Protein AF-0000000069035638 (afdb_homodimer)

Structure (mmCIF, N/CA/C/O backbone):
data_AF-0000000069035638-model_v1
#
loop_
_entity.id
_entity.type
_entity.pdbx_description
1 polymer 'Neutral amino acid transport protein'
#
loop_
_atom_site.group_PDB
_atom_site.id
_atom_site.type_symbol
_atom_site.label_atom_id
_atom_site.label_alt_id
_atom_site.label_comp_id
_atom_site.label_asym_id
_atom_site.label_entity_id
_atom_site.label_seq_id
_atom_site.pdbx_PDB_ins_code
_atom_site.Cartn_x
_atom_site.Cartn_y
_atom_site.Cartn_z
_atom_site.occupancy
_atom_site.B_iso_or_equiv
_atom_site.auth_seq_id
_atom_site.auth_comp_id
_atom_site.auth_asym_id
_atom_site.auth_atom_id
_atom_site.pdbx_PDB_model_num
ATOM 1 N N . MET A 1 1 ? -35.688 25.906 37.969 1 27.19 1 MET A N 1
ATOM 2 C CA . MET A 1 1 ? -35.875 25.094 36.781 1 27.19 1 MET A CA 1
ATOM 3 C C . MET A 1 1 ? -34.562 24.922 36.031 1 27.19 1 MET A C 1
ATOM 5 O O . MET A 1 1 ? -34.031 25.875 35.469 1 27.19 1 MET A O 1
ATOM 9 N N . ASP A 1 2 ? -33.562 24.188 36.562 1 29.41 2 ASP A N 1
ATOM 10 C CA . ASP A 1 2 ? -32.125 24.047 36.375 1 29.41 2 ASP A CA 1
ATOM 11 C C . ASP A 1 2 ? -31.828 23.297 35.094 1 29.41 2 ASP A C 1
ATOM 13 O O . ASP A 1 2 ? -32.219 22.125 34.938 1 29.41 2 ASP A O 1
ATOM 17 N N . THR A 1 3 ? -31.969 24 33.875 1 29.39 3 THR A N 1
ATOM 18 C CA . THR A 1 3 ? -31.766 23.453 32.562 1 29.39 3 THR A CA 1
ATOM 19 C C . THR A 1 3 ? -30.391 22.828 32.438 1 29.39 3 THR A C 1
ATOM 21 O O . THR A 1 3 ? -29.375 23.516 32.562 1 29.39 3 THR A O 1
ATOM 24 N N . GLU A 1 4 ? -30.266 21.531 32.75 1 27.73 4 GLU A N 1
ATOM 25 C CA . GLU A 1 4 ? -29.125 20.641 32.656 1 27.73 4 GLU A CA 1
ATOM 26 C C . GLU A 1 4 ? -28.609 20.578 31.203 1 27.73 4 GLU A C 1
ATOM 28 O O . GLU A 1 4 ? -29.344 20.188 30.297 1 27.73 4 GLU A O 1
ATOM 33 N N . MET A 1 5 ? -27.797 21.547 30.828 1 30.16 5 MET A N 1
ATOM 34 C CA . MET A 1 5 ? -27.141 21.562 29.516 1 30.16 5 MET A CA 1
ATOM 35 C C . MET A 1 5 ? -26.422 20.25 29.25 1 30.16 5 MET A C 1
ATOM 37 O O . MET A 1 5 ? -25.5 19.875 30 1 30.16 5 MET A O 1
ATOM 41 N N . GLY A 1 6 ? -27.188 19.188 28.844 1 28.05 6 GLY A N 1
ATOM 42 C CA . GLY A 1 6 ? -26.656 17.906 28.438 1 28.05 6 GLY A CA 1
ATOM 43 C C . GLY A 1 6 ? -25.453 18.031 27.5 1 28.05 6 GLY A C 1
ATOM 44 O O . GLY A 1 6 ? -25.453 18.844 26.594 1 28.05 6 GLY A O 1
ATOM 45 N N . GLY A 1 7 ? -24.266 17.766 28.016 1 27.3 7 GLY A N 1
ATOM 46 C CA . GLY A 1 7 ? -22.922 17.703 27.453 1 27.3 7 GLY A CA 1
ATOM 47 C C . GLY A 1 7 ? -22.859 16.891 26.172 1 27.3 7 GLY A C 1
ATOM 48 O O . GLY A 1 7 ? -23.297 15.742 26.141 1 27.3 7 GLY A O 1
ATOM 49 N N . ALA A 1 8 ? -23.078 17.562 25.016 1 28.69 8 ALA A N 1
ATOM 50 C CA . ALA A 1 8 ? -22.938 16.953 23.703 1 28.69 8 ALA A CA 1
ATOM 51 C C . ALA A 1 8 ? -21.688 16.078 23.641 1 28.69 8 ALA A C 1
ATOM 53 O O . ALA A 1 8 ? -20.578 16.562 23.875 1 28.69 8 ALA A O 1
ATOM 54 N N . GLU A 1 9 ? -21.781 14.781 24.047 1 28.95 9 GLU A N 1
ATOM 55 C CA . GLU A 1 9 ? -20.719 13.789 23.844 1 28.95 9 GLU A CA 1
ATOM 56 C C . GLU A 1 9 ? -20.219 13.805 22.406 1 28.95 9 GLU A C 1
ATOM 58 O O . GLU A 1 9 ? -21.016 13.688 21.469 1 28.95 9 GLU A O 1
ATOM 63 N N . SER A 1 10 ? -19.234 14.609 22.125 1 27.08 10 SER A N 1
ATOM 64 C CA . SER A 1 10 ? -18.516 14.672 20.875 1 27.08 10 SER A CA 1
ATOM 65 C C . SER A 1 10 ? -18.203 13.281 20.344 1 27.08 10 SER A C 1
ATOM 67 O O . SER A 1 10 ? -17.422 12.539 20.938 1 27.08 10 SER A O 1
ATOM 69 N N . LYS A 1 11 ? -19.25 12.523 19.859 1 26.38 11 LYS A N 1
ATOM 70 C CA . LYS A 1 11 ? -19.062 11.227 19.234 1 26.38 11 LYS A CA 1
ATOM 71 C C . LYS A 1 11 ? -17.922 11.266 18.219 1 26.38 11 LYS A C 1
ATOM 73 O O . LYS A 1 11 ? -17.969 12.039 17.25 1 26.38 11 LYS A O 1
ATOM 78 N N . LYS A 1 12 ? -16.812 10.914 18.672 1 30.33 12 LYS A N 1
ATOM 79 C CA . LYS A 1 12 ? -15.625 10.664 17.859 1 30.33 12 LYS A CA 1
ATOM 80 C C . LYS A 1 12 ? -15.953 9.789 16.656 1 30.33 12 LYS A C 1
ATOM 82 O O . LYS A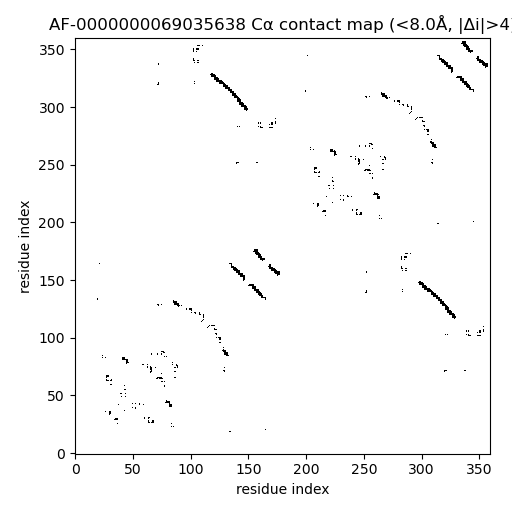 1 12 ? -16.625 8.766 16.797 1 30.33 12 LYS A O 1
ATOM 87 N N . PRO A 1 13 ? -16.172 10.391 15.547 1 29.55 13 PRO A N 1
ATOM 88 C CA . PRO A 1 13 ? -16.359 9.438 14.453 1 29.55 13 PRO A CA 1
ATOM 89 C C . PRO A 1 13 ? -15.492 8.195 14.594 1 29.55 13 PRO A C 1
ATOM 91 O O . PRO A 1 13 ? -14.281 8.305 14.805 1 29.55 13 PRO A O 1
ATOM 94 N N . ILE A 1 14 ? -15.922 7.188 15.258 1 28.55 14 ILE A N 1
ATOM 95 C CA . ILE A 1 14 ? -15.25 5.887 15.273 1 28.55 14 ILE A CA 1
ATOM 96 C C . ILE A 1 14 ? -14.789 5.531 13.859 1 28.55 14 ILE A C 1
ATOM 98 O O . ILE A 1 14 ? -15.609 5.234 12.984 1 28.55 14 ILE A O 1
ATOM 102 N N . CYS A 1 15 ? -14.125 6.406 13.102 1 30 15 CYS A N 1
ATOM 103 C CA . CYS A 1 15 ? -13.484 5.746 11.969 1 30 15 CYS A CA 1
ATOM 104 C C . CYS A 1 15 ? -13 4.352 12.359 1 30 15 CYS A C 1
ATOM 106 O O . CYS A 1 15 ? -12.148 4.207 13.234 1 30 15 CYS A O 1
ATOM 108 N N . ALA A 1 16 ? -13.906 3.463 12.445 1 29.47 16 ALA A N 1
ATOM 109 C CA . ALA A 1 16 ? -13.531 2.059 12.602 1 29.47 16 ALA A CA 1
ATOM 110 C C . ALA A 1 16 ? -12.211 1.766 11.898 1 29.47 16 ALA A C 1
ATOM 112 O O . ALA A 1 16 ? -12.055 2.051 10.711 1 29.47 16 ALA A O 1
ATOM 113 N N . GLU A 1 17 ? -11.102 1.935 12.469 1 34.88 17 GLU A N 1
ATOM 114 C CA . GLU A 1 17 ? -9.734 1.491 12.18 1 34.88 17 GLU A CA 1
ATOM 115 C C . GLU A 1 17 ? -9.734 0.15 11.453 1 34.88 17 GLU A C 1
ATOM 117 O O . GLU A 1 17 ? -9.781 -0.907 12.086 1 34.88 17 GLU A O 1
ATOM 122 N N . GLU A 1 18 ? -10.711 -0.133 10.609 1 35.56 18 GLU A N 1
ATOM 123 C CA . GLU A 1 18 ? -10.336 -1.396 9.984 1 35.56 18 GLU A CA 1
ATOM 124 C C . GLU A 1 18 ? -8.891 -1.362 9.508 1 35.56 18 GLU A C 1
ATOM 126 O O . GLU A 1 18 ? -8.57 -0.708 8.508 1 35.56 18 GLU A O 1
ATOM 131 N N . GLU A 1 19 ? -8.039 -1.07 10.328 1 37.25 19 GLU A N 1
ATOM 132 C CA . GLU A 1 19 ? -6.633 -1.369 10.062 1 37.25 19 GLU A CA 1
ATOM 133 C C . GLU A 1 19 ? -6.484 -2.533 9.086 1 37.25 19 GLU A C 1
ATOM 135 O O . GLU A 1 19 ? -6.953 -3.641 9.359 1 37.25 19 GLU A O 1
ATOM 140 N N . GLU A 1 20 ? -6.863 -2.404 7.957 1 44.47 20 GLU A N 1
ATOM 141 C CA . GLU A 1 20 ? -6.48 -3.457 7.02 1 44.47 20 GLU A CA 1
ATOM 142 C C . GLU A 1 20 ? -5.191 -4.148 7.465 1 44.47 20 GLU A C 1
ATOM 144 O O . GLU A 1 20 ? -4.121 -3.543 7.453 1 44.47 20 GLU A O 1
ATOM 149 N N . ASP A 1 21 ? -5.207 -4.852 8.633 1 49.22 21 ASP A N 1
ATOM 150 C CA . ASP A 1 21 ? -4.297 -5.441 9.609 1 49.22 21 ASP A CA 1
ATOM 151 C C . ASP A 1 21 ? -3.404 -6.496 8.961 1 49.22 21 ASP A C 1
ATOM 153 O O . ASP A 1 21 ? -3.871 -7.301 8.148 1 49.22 21 ASP A O 1
ATOM 157 N N . PRO A 1 22 ? -2.17 -6.281 8.93 1 56.19 22 PRO A N 1
ATOM 158 C CA . PRO A 1 22 ? -1.221 -7.391 8.812 1 56.19 22 PRO A CA 1
ATOM 159 C C . PRO A 1 22 ? -1.81 -8.719 9.281 1 56.19 22 PRO A C 1
ATOM 161 O O . PRO A 1 22 ? -1.423 -9.781 8.773 1 56.19 22 PRO A O 1
ATOM 164 N N . TRP A 1 23 ? -2.912 -8.539 9.875 1 59.16 23 TRP A N 1
ATOM 165 C CA . TRP A 1 23 ? -3.465 -9.75 10.477 1 59.16 23 TRP A CA 1
ATOM 166 C C . TRP A 1 23 ? -4.211 -10.578 9.43 1 59.16 23 TRP A C 1
ATOM 168 O O . TRP A 1 23 ? -4.312 -11.797 9.555 1 59.16 23 TRP A O 1
ATOM 178 N N . LYS A 1 24 ? -4.648 -9.93 8.367 1 68.62 24 LYS A N 1
ATOM 179 C CA . LYS A 1 24 ? -5.422 -10.664 7.371 1 68.62 24 LYS A CA 1
ATOM 180 C C . LYS A 1 24 ? -4.551 -11.672 6.633 1 68.62 24 LYS A C 1
ATOM 182 O O . LYS A 1 24 ? -5.023 -12.742 6.246 1 68.62 24 LYS A O 1
ATOM 187 N N . ARG A 1 25 ? -3.326 -11.383 6.641 1 76.06 25 ARG A N 1
ATOM 188 C CA . ARG A 1 25 ? -2.416 -12.289 5.949 1 76.06 25 ARG A CA 1
ATOM 189 C C . ARG A 1 25 ? -2.145 -13.539 6.781 1 76.06 25 ARG A C 1
ATOM 191 O O . ARG A 1 25 ? -1.758 -14.578 6.246 1 76.06 25 ARG A O 1
ATOM 198 N N . GLU A 1 26 ? -2.449 -13.367 8.023 1 80.19 26 GLU A N 1
ATOM 199 C CA . GLU A 1 26 ? -2.215 -14.492 8.93 1 80.19 26 GLU A CA 1
ATOM 200 C C . GLU A 1 26 ? -3.477 -15.336 9.109 1 80.19 26 GLU A C 1
ATOM 202 O O . GLU A 1 26 ? -3.43 -16.422 9.688 1 80.19 26 GLU A O 1
ATOM 207 N N . LEU A 1 27 ? -4.477 -14.922 8.531 1 81.31 27 LEU A N 1
ATOM 208 C CA . LEU A 1 27 ? -5.773 -15.547 8.773 1 81.31 27 LEU A CA 1
ATOM 209 C C . LEU A 1 27 ? -5.773 -17 8.312 1 81.31 27 LEU A C 1
ATOM 211 O O . LEU A 1 27 ? -6.234 -17.891 9.039 1 81.31 27 LEU A O 1
ATOM 215 N N . PRO A 1 28 ? -5.258 -17.281 7.145 1 84.75 28 PRO A N 1
ATOM 216 C CA . PRO A 1 28 ? -5.281 -18.688 6.723 1 84.75 28 PRO A CA 1
ATOM 217 C C . PRO A 1 28 ? -4.57 -19.609 7.703 1 84.75 28 PRO A C 1
ATOM 219 O O . PRO A 1 28 ? -5.117 -20.656 8.086 1 84.75 28 PRO A O 1
ATOM 222 N N . GLN A 1 29 ? -3.426 -19.172 8.141 1 86.56 29 GLN A N 1
ATOM 223 C CA . GLN A 1 29 ? -2.66 -19.984 9.07 1 86.56 29 GLN A CA 1
ATOM 224 C C . GLN A 1 29 ? -3.373 -20.109 10.414 1 86.56 29 GLN A C 1
ATOM 226 O O . GLN A 1 29 ? -3.473 -21.188 10.984 1 86.56 29 GLN A O 1
ATOM 231 N N . LYS A 1 30 ? -3.867 -19.078 10.906 1 83.75 30 LYS A N 1
ATOM 232 C CA . LYS A 1 30 ? -4.523 -19.062 12.211 1 83.75 30 LYS A CA 1
ATOM 233 C C . LYS A 1 30 ? -5.824 -19.859 12.188 1 83.75 30 LYS A C 1
ATOM 235 O O . LYS A 1 30 ? -6.141 -20.562 13.141 1 83.75 30 LYS A O 1
ATOM 240 N N . TYR A 1 31 ? -6.539 -19.719 11.086 1 83.69 31 TYR A N 1
ATOM 241 C CA . TYR A 1 31 ? -7.797 -20.438 10.938 1 83.69 31 TYR A CA 1
ATOM 242 C C . TYR A 1 31 ? -7.555 -21.938 10.93 1 83.69 31 TYR A C 1
ATOM 244 O O . TYR A 1 31 ? -8.234 -22.688 11.641 1 83.69 31 TYR A O 1
ATOM 252 N N . LEU A 1 32 ? -6.594 -22.359 10.227 1 87.19 32 LEU A N 1
ATOM 253 C CA . LEU A 1 32 ? -6.316 -23.781 10.078 1 87.19 32 LEU A CA 1
ATOM 254 C C . LEU A 1 32 ? -5.691 -24.344 11.344 1 87.19 32 LEU A C 1
ATOM 256 O O . LEU A 1 32 ? -5.758 -25.547 11.586 1 87.19 32 LEU A O 1
ATOM 260 N N . ALA A 1 33 ? -5.078 -23.453 12.117 1 85.81 33 ALA A N 1
ATOM 261 C CA . ALA A 1 33 ? -4.531 -23.859 13.406 1 85.81 33 ALA A CA 1
ATOM 262 C C . ALA A 1 33 ? -5.605 -23.828 14.492 1 85.81 33 ALA A C 1
ATOM 264 O O . ALA A 1 33 ? -5.316 -24.062 15.672 1 85.81 33 ALA A O 1
ATOM 265 N N . ASN A 1 34 ? -6.824 -23.516 14.078 1 80.19 34 ASN A N 1
ATOM 266 C CA . ASN A 1 34 ? -7.977 -23.469 14.977 1 80.19 34 ASN A CA 1
ATOM 267 C C . ASN A 1 34 ? -7.797 -22.422 16.062 1 80.19 34 ASN A C 1
ATOM 269 O O . ASN A 1 34 ? -8.18 -22.641 17.219 1 80.19 34 ASN A O 1
ATOM 273 N N . GLU A 1 35 ? -7.062 -21.391 15.672 1 77.56 35 GLU A N 1
ATOM 274 C CA . GLU A 1 35 ? -6.969 -20.281 16.609 1 77.56 35 GLU A CA 1
ATOM 275 C C . GLU A 1 35 ? -8.273 -19.5 16.672 1 77.56 35 GLU A C 1
ATOM 277 O O . GLU A 1 35 ? -9.055 -19.5 15.711 1 77.56 35 GLU A O 1
ATOM 282 N N . ASN A 1 36 ? -8.578 -19.016 17.828 1 65.5 36 ASN A N 1
ATOM 283 C CA . ASN A 1 36 ? -9.781 -18.219 17.984 1 65.5 36 ASN A CA 1
ATOM 284 C C . ASN A 1 36 ? -9.664 -16.875 17.25 1 65.5 36 ASN A C 1
ATOM 286 O O . ASN A 1 36 ? -9.07 -15.93 17.766 1 65.5 36 ASN A O 1
ATOM 290 N N . LEU A 1 37 ? -9.867 -16.719 16.078 1 62.06 37 LEU A N 1
ATOM 291 C CA . LEU A 1 37 ? -9.617 -15.516 15.281 1 62.06 37 LEU A CA 1
ATOM 292 C C . LEU A 1 37 ? -10.812 -14.57 15.328 1 62.06 37 LEU A C 1
ATOM 294 O O . LEU A 1 37 ? -10.648 -13.367 15.516 1 62.06 37 LEU A O 1
ATOM 298 N N . TRP A 1 38 ? -11.93 -14.805 14.742 1 61.84 38 TRP A N 1
ATOM 299 C CA . TRP A 1 38 ? -13.156 -14.016 14.664 1 61.84 38 TRP A CA 1
ATOM 300 C C . TRP A 1 38 ? -14.375 -14.875 14.977 1 61.84 38 TRP A C 1
ATOM 302 O O . TRP A 1 38 ? -14.273 -16.094 15.102 1 61.84 38 TRP A O 1
ATOM 312 N N . ASN A 1 39 ? -15.336 -14.016 15.25 1 62.81 39 ASN A N 1
ATOM 313 C CA . ASN A 1 39 ? -16.625 -14.688 15.352 1 62.81 39 ASN A CA 1
ATOM 314 C C . ASN A 1 39 ? -17 -15.383 14.047 1 62.81 39 ASN A C 1
ATOM 316 O O . ASN A 1 39 ? -16.766 -14.859 12.961 1 62.81 39 ASN A O 1
ATOM 320 N N . ASP A 1 40 ? -17.109 -16.641 14.094 1 62.47 40 ASP A N 1
ATOM 321 C CA . ASP A 1 40 ? -17.5 -17.469 12.961 1 62.47 40 ASP A CA 1
ATOM 322 C C . ASP A 1 40 ? -18.438 -16.719 12.023 1 62.47 40 ASP A C 1
ATOM 324 O O . ASP A 1 40 ? -18.375 -16.891 10.805 1 62.47 40 ASP A O 1
ATOM 328 N N . ASP A 1 41 ? -19.125 -15.828 12.602 1 68 41 ASP A N 1
ATOM 329 C CA . ASP A 1 41 ? -20.125 -15.125 11.805 1 68 41 ASP A CA 1
ATOM 330 C C . ASP A 1 41 ? -19.469 -14.117 10.859 1 68 41 ASP A C 1
ATOM 332 O O . ASP A 1 41 ? -20.047 -13.766 9.828 1 68 41 ASP A O 1
ATOM 336 N N . ASP A 1 42 ? -18.25 -13.852 11.148 1 66.94 42 ASP A N 1
ATOM 337 C CA . ASP A 1 42 ? -17.562 -12.867 10.32 1 66.94 42 ASP A CA 1
ATOM 338 C C . ASP A 1 42 ? -17.141 -13.477 8.984 1 66.94 42 ASP A C 1
ATOM 340 O O . ASP A 1 42 ? -16.906 -12.758 8.016 1 66.94 42 ASP A O 1
ATOM 344 N N . PHE A 1 43 ? -17.219 -14.758 9 1 68.38 43 PHE A N 1
ATOM 345 C CA . PHE A 1 43 ? -16.734 -15.453 7.809 1 68.38 43 PHE A CA 1
ATOM 346 C C . PHE A 1 43 ? -17.906 -15.797 6.883 1 68.38 43 PHE A C 1
ATOM 348 O O . PHE A 1 43 ? -17.688 -16.156 5.723 1 68.38 43 PHE A O 1
ATOM 355 N N . ILE A 1 44 ? -19.016 -15.578 7.406 1 74.31 44 ILE A N 1
ATOM 356 C CA . ILE A 1 44 ? -20.203 -15.891 6.598 1 74.31 44 ILE A CA 1
ATOM 357 C C . ILE A 1 44 ? -20.562 -14.688 5.734 1 74.31 44 ILE A C 1
ATOM 359 O O . ILE A 1 44 ? -20.578 -13.547 6.215 1 74.31 44 ILE A O 1
ATOM 363 N N . PRO A 1 45 ? -20.75 -15.078 4.473 1 75.12 45 PRO A N 1
ATOM 364 C CA . PRO A 1 45 ? -21.219 -13.961 3.65 1 75.12 45 PRO A CA 1
ATOM 365 C C . PRO A 1 45 ? -22.453 -13.266 4.234 1 75.12 45 PRO A C 1
ATOM 367 O O . PRO A 1 45 ? -23.297 -13.914 4.855 1 75.12 45 PRO A O 1
ATOM 370 N N . LYS A 1 46 ? -22.438 -11.953 4.094 1 72.88 46 LYS A N 1
ATOM 371 C CA . LYS A 1 46 ? -23.484 -11.133 4.68 1 72.88 46 LYS A CA 1
ATOM 372 C C . LYS A 1 46 ? -24.859 -11.641 4.277 1 72.88 46 LYS A C 1
ATOM 374 O O . LYS A 1 46 ? -25.812 -11.586 5.066 1 72.88 46 LYS A O 1
ATOM 379 N N . THR A 1 47 ? -24.969 -12.25 3.111 1 75 47 THR A N 1
ATOM 380 C CA . THR A 1 47 ? -26.281 -12.641 2.605 1 75 47 THR A CA 1
ATOM 381 C C . THR A 1 47 ? -26.578 -14.102 2.928 1 75 47 THR A C 1
ATOM 383 O O . THR A 1 47 ? -27.688 -14.594 2.672 1 75 47 THR A O 1
ATOM 386 N N . ALA A 1 48 ? -25.672 -14.695 3.541 1 76.06 48 ALA A N 1
ATOM 387 C CA . ALA A 1 48 ? -25.859 -16.125 3.766 1 76.06 48 ALA A CA 1
ATOM 388 C C . ALA A 1 48 ? -26.531 -16.391 5.113 1 76.06 48 ALA A C 1
ATOM 390 O O . ALA A 1 48 ? -26.359 -15.617 6.059 1 76.06 48 ALA A O 1
ATOM 391 N N . SER A 1 49 ? -27.375 -17.391 5.113 1 79.31 49 SER A N 1
ATOM 392 C CA . SER A 1 49 ? -28.016 -17.812 6.352 1 79.31 49 SER A CA 1
ATOM 393 C C . SER A 1 49 ? -27.016 -18.406 7.332 1 79.31 49 SER A C 1
ATOM 395 O O . SER A 1 49 ? -26.125 -19.156 6.938 1 79.31 49 SER A O 1
ATOM 397 N N . LYS A 1 50 ? -27.25 -18.062 8.516 1 77.75 50 LYS A N 1
ATOM 398 C CA . LYS A 1 50 ? -26.406 -18.578 9.594 1 77.75 50 LYS A CA 1
ATOM 399 C C . LYS A 1 50 ? -26.578 -20.094 9.734 1 77.75 50 LYS A C 1
ATOM 401 O O . LYS A 1 50 ? -25.719 -20.766 10.289 1 77.75 50 LYS A O 1
ATOM 406 N N . ASP A 1 51 ? -27.641 -20.578 9.164 1 81.94 51 ASP A N 1
ATOM 407 C CA . ASP A 1 51 ? -27.906 -22.016 9.242 1 81.94 51 ASP A CA 1
ATOM 408 C C . ASP A 1 51 ? -26.891 -22.797 8.43 1 81.94 51 ASP A C 1
ATOM 410 O O . ASP A 1 51 ? -26.734 -24 8.625 1 81.94 51 ASP A O 1
ATOM 414 N N . ASN A 1 52 ? -26.234 -22.047 7.578 1 82.25 52 ASN A N 1
ATOM 415 C CA . ASN A 1 52 ? -25.25 -22.703 6.719 1 82.25 52 ASN A CA 1
ATOM 416 C C . ASN A 1 52 ? -23.828 -22.516 7.242 1 82.25 52 ASN A C 1
ATOM 418 O O . ASN A 1 52 ? -22.875 -22.594 6.477 1 82.25 52 ASN A O 1
ATOM 422 N N . ARG A 1 53 ? -23.734 -22.375 8.508 1 78.69 53 ARG A N 1
ATOM 423 C CA . ARG A 1 53 ? -22.438 -22.078 9.133 1 78.69 53 ARG A CA 1
ATOM 424 C C . ARG A 1 53 ? -21.453 -23.203 8.875 1 78.69 53 ARG A C 1
ATOM 426 O O . ARG A 1 53 ? -20.297 -22.953 8.531 1 78.69 53 ARG A O 1
ATOM 433 N N . ASP A 1 54 ? -21.906 -24.406 9.062 1 81.75 54 ASP A N 1
ATOM 434 C CA . ASP A 1 54 ? -21 -25.547 8.891 1 81.75 54 ASP A CA 1
ATOM 435 C C . ASP A 1 54 ? -20.516 -25.641 7.449 1 81.75 54 ASP A C 1
ATOM 437 O O . ASP A 1 54 ? -19.344 -25.984 7.207 1 81.75 54 ASP A O 1
ATOM 441 N N . LEU A 1 55 ? -21.406 -25.391 6.547 1 85.5 55 LEU A N 1
ATOM 442 C CA . LEU A 1 55 ? -21.031 -25.406 5.137 1 85.5 55 LEU A CA 1
ATOM 443 C C . LEU A 1 55 ? -19.984 -24.344 4.844 1 85.5 55 LEU A C 1
ATOM 445 O O . LEU A 1 55 ? -18.984 -24.625 4.164 1 85.5 55 LEU A O 1
ATOM 449 N N . PHE A 1 56 ? -20.094 -23.266 5.355 1 82.5 56 PHE A N 1
ATOM 450 C CA . PHE A 1 56 ? -19.172 -22.188 5.082 1 82.5 56 PHE A CA 1
ATOM 451 C C . PHE A 1 56 ? -17.844 -22.422 5.781 1 82.5 56 PHE A C 1
ATOM 453 O O . PHE A 1 56 ? -16.781 -22.047 5.262 1 82.5 56 PHE A O 1
ATOM 460 N N . ARG A 1 57 ? -17.891 -23.078 6.875 1 80.75 57 ARG A N 1
ATOM 461 C CA . ARG A 1 57 ? -16.656 -23.453 7.535 1 80.75 57 ARG A CA 1
ATOM 462 C C . ARG A 1 57 ? -15.805 -24.359 6.648 1 80.75 57 ARG A C 1
ATOM 464 O O . ARG A 1 57 ? -14.586 -24.203 6.578 1 80.75 57 ARG A O 1
ATOM 471 N N . LYS A 1 58 ? -16.469 -25.219 6.016 1 85.88 58 LYS A N 1
ATOM 472 C CA . LYS A 1 58 ? -15.758 -26.125 5.109 1 85.88 58 LYS A CA 1
ATOM 473 C C . LYS A 1 58 ? -15.195 -25.375 3.908 1 85.88 58 LYS A C 1
ATOM 475 O O . LYS A 1 58 ? -14.055 -25.609 3.498 1 85.88 58 LYS A O 1
ATOM 480 N N . ILE A 1 59 ? -15.945 -24.547 3.395 1 86.12 59 ILE A N 1
ATOM 481 C CA . ILE A 1 59 ? -15.539 -23.766 2.229 1 86.12 59 ILE A CA 1
ATOM 482 C C . ILE A 1 59 ? -14.328 -22.906 2.578 1 86.12 59 ILE A C 1
ATOM 484 O O . ILE A 1 59 ? -13.344 -22.875 1.837 1 86.12 59 ILE A O 1
ATOM 488 N N . TYR A 1 60 ? -14.383 -22.391 3.717 1 82.44 60 TYR A N 1
ATOM 489 C CA . TYR A 1 60 ? -13.273 -21.547 4.141 1 82.44 60 TYR A CA 1
ATOM 490 C C . TYR A 1 60 ? -12.031 -22.375 4.43 1 82.44 60 TYR A C 1
ATOM 492 O O . TYR A 1 60 ? -10.906 -21.938 4.16 1 82.44 60 TYR A O 1
ATOM 500 N N . GLY A 1 61 ? -12.297 -23.438 5.008 1 86.31 61 GLY A N 1
ATOM 501 C CA . GLY A 1 61 ? -11.172 -24.328 5.234 1 86.31 61 GLY A CA 1
ATOM 502 C C . GLY A 1 61 ? -10.422 -24.688 3.963 1 86.31 61 GLY A C 1
ATOM 503 O O . GLY A 1 61 ? -9.195 -24.641 3.928 1 86.31 61 GLY A O 1
ATOM 504 N N . ARG A 1 62 ? -11.148 -25 3.006 1 90.44 62 ARG A N 1
ATOM 505 C CA . ARG A 1 62 ? -10.555 -25.312 1.714 1 90.44 62 ARG A CA 1
ATOM 506 C C . ARG A 1 62 ? -9.859 -24.109 1.112 1 90.44 62 ARG A C 1
ATOM 508 O O . ARG A 1 62 ? -8.734 -24.203 0.617 1 90.44 62 ARG A O 1
ATOM 515 N N . TYR A 1 63 ? -10.531 -23.062 1.216 1 89.5 63 TYR A N 1
ATOM 516 C CA . TYR A 1 63 ? -10.008 -21.812 0.692 1 89.5 63 TYR A CA 1
ATOM 517 C C . TYR A 1 63 ? -8.688 -21.453 1.354 1 89.5 63 TYR A C 1
ATOM 519 O O . TYR A 1 63 ? -7.699 -21.172 0.669 1 89.5 63 TYR A O 1
ATOM 527 N N . PHE A 1 64 ? -8.625 -21.531 2.582 1 88.81 64 PHE A N 1
ATOM 528 C CA . PHE A 1 64 ? -7.422 -21.188 3.322 1 88.81 64 PHE A CA 1
ATOM 529 C C . PHE A 1 64 ? -6.309 -22.203 3.064 1 88.81 64 PHE A C 1
ATOM 531 O O . PHE A 1 64 ? -5.133 -21.828 2.998 1 88.81 64 PHE A O 1
ATOM 538 N N . ARG A 1 65 ? -6.621 -23.422 2.869 1 92.56 65 ARG A N 1
ATOM 539 C CA . ARG A 1 65 ? -5.621 -24.422 2.52 1 92.56 65 ARG A CA 1
ATOM 540 C C . ARG A 1 65 ? -5.004 -24.125 1.156 1 92.56 65 ARG A C 1
ATOM 542 O O . ARG A 1 65 ? -3.789 -24.25 0.979 1 92.56 65 ARG A O 1
ATOM 549 N N . GLN A 1 66 ? -5.859 -23.75 0.257 1 93.06 66 GLN A N 1
ATOM 550 C CA . GLN A 1 66 ? -5.375 -23.406 -1.075 1 93.06 66 G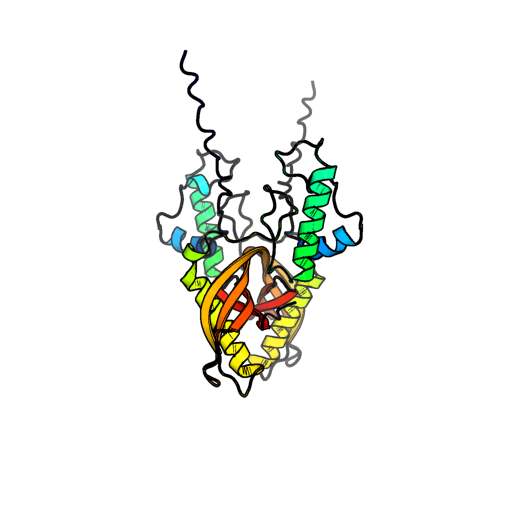LN A CA 1
ATOM 551 C C . GLN A 1 66 ? -4.383 -22.25 -1.018 1 93.06 66 GLN A C 1
ATOM 553 O O . GLN A 1 66 ? -3.344 -22.281 -1.68 1 93.06 66 GLN A O 1
ATOM 558 N N . ILE A 1 67 ? -4.727 -21.266 -0.218 1 91.94 67 ILE A N 1
ATOM 559 C CA . ILE A 1 67 ? -3.885 -20.094 -0.087 1 91.94 67 ILE A CA 1
ATOM 560 C C . ILE A 1 67 ? -2.516 -20.484 0.458 1 91.94 67 ILE A C 1
ATOM 562 O O . ILE A 1 67 ? -1.483 -20.078 -0.081 1 91.94 67 ILE A O 1
ATOM 566 N N . LEU A 1 68 ? -2.479 -21.297 1.423 1 91.31 68 LEU A N 1
ATOM 567 C CA . LEU A 1 68 ? -1.227 -21.688 2.064 1 91.31 68 LEU A CA 1
ATOM 568 C C . LEU A 1 68 ? -0.411 -22.594 1.155 1 91.31 68 LEU A C 1
ATOM 570 O O . LEU A 1 68 ? 0.811 -22.453 1.059 1 91.31 68 LEU A O 1
ATOM 574 N N . GLN A 1 69 ? -1.053 -23.469 0.488 1 91.94 69 GLN A N 1
ATOM 575 C CA . GLN A 1 69 ? -0.364 -24.453 -0.323 1 91.94 69 GLN A CA 1
ATOM 576 C C . GLN A 1 69 ? 0.223 -23.828 -1.585 1 91.94 69 GLN A C 1
ATOM 578 O O . GLN A 1 69 ? 1.272 -24.266 -2.068 1 91.94 69 GLN A O 1
ATOM 583 N N . SER A 1 70 ? -0.375 -22.859 -2.102 1 93.56 70 SER A N 1
ATOM 584 C CA . SER A 1 70 ? 0.049 -22.297 -3.383 1 93.56 70 SER A CA 1
ATOM 585 C C . SER A 1 70 ? 0.635 -20.906 -3.213 1 93.56 70 SER A C 1
ATOM 587 O O . SER A 1 70 ? 0.998 -20.25 -4.195 1 93.56 70 SER A O 1
ATOM 589 N N . ASP A 1 71 ? 0.614 -20.406 -1.963 1 92.75 71 ASP A N 1
ATOM 590 C CA . ASP A 1 71 ? 1.047 -19.047 -1.672 1 92.75 71 ASP A CA 1
ATOM 591 C C . ASP A 1 71 ? 0.15 -18.031 -2.369 1 92.75 71 ASP A C 1
ATOM 593 O O . ASP A 1 71 ? 0.629 -17 -2.85 1 92.75 71 ASP A O 1
ATOM 597 N N . GLY A 1 72 ? -1.16 -18.453 -2.555 1 93.56 72 GLY A N 1
ATOM 598 C CA . GLY A 1 72 ? -2.133 -17.5 -3.074 1 93.56 72 GLY A CA 1
ATOM 599 C C . GLY A 1 72 ? -2.314 -17.594 -4.578 1 93.56 72 GLY A C 1
ATOM 600 O O . GLY A 1 72 ? -3.158 -16.906 -5.152 1 93.56 72 GLY A O 1
ATOM 601 N N . PHE A 1 73 ? -1.67 -18.547 -5.27 1 96.19 73 PHE A N 1
ATOM 602 C CA . PHE A 1 73 ? -1.684 -18.578 -6.727 1 96.19 73 PHE A CA 1
ATOM 603 C C . PHE A 1 73 ? -2.84 -19.438 -7.238 1 96.19 73 PHE A C 1
ATOM 605 O O . PHE A 1 73 ? -3.414 -19.141 -8.289 1 96.19 73 PHE A O 1
ATOM 612 N N . ASP A 1 74 ? -3.098 -20.484 -6.609 1 94 74 ASP A N 1
ATOM 613 C CA . ASP A 1 74 ? -4.109 -21.438 -7.055 1 94 74 ASP A CA 1
ATOM 614 C C . ASP A 1 74 ? -5.281 -21.484 -6.078 1 94 74 ASP A C 1
ATOM 616 O O . ASP A 1 74 ? -5.328 -22.359 -5.199 1 94 74 ASP A O 1
ATOM 620 N N . ILE A 1 75 ? -6.203 -20.578 -6.27 1 92 75 ILE A N 1
ATOM 621 C CA . ILE A 1 75 ? -7.34 -20.5 -5.359 1 92 75 ILE A CA 1
ATOM 622 C C . ILE A 1 75 ? -8.641 -20.578 -6.152 1 92 75 ILE A C 1
ATOM 624 O O . ILE A 1 75 ? -8.719 -20.078 -7.277 1 92 75 ILE A O 1
ATOM 628 N N . ASP A 1 76 ? -9.617 -21.141 -5.496 1 87.62 76 ASP A N 1
ATOM 629 C CA . ASP A 1 76 ? -10.961 -21.156 -6.066 1 87.62 76 ASP A CA 1
ATOM 630 C C . ASP A 1 76 ? -11.703 -19.844 -5.766 1 87.62 76 ASP A C 1
ATOM 632 O O . ASP A 1 76 ? -11.289 -19.078 -4.891 1 87.62 76 ASP A O 1
ATOM 636 N N . ILE A 1 77 ? -12.734 -19.672 -6.586 1 84.31 77 ILE A N 1
ATOM 637 C CA . ILE A 1 77 ? -13.586 -18.516 -6.309 1 84.31 77 ILE A CA 1
ATOM 638 C C . ILE A 1 77 ? -14.359 -18.75 -5.008 1 84.31 77 ILE A C 1
ATOM 640 O O . ILE A 1 77 ? -15.062 -19.75 -4.867 1 84.31 77 ILE A O 1
ATOM 644 N N . TYR A 1 78 ? -13.961 -17.844 -4.016 1 77.81 78 TYR A N 1
ATOM 645 C CA . TYR A 1 78 ? -14.734 -17.891 -2.779 1 77.81 78 TYR A CA 1
ATOM 646 C C . TYR A 1 78 ? -16.078 -17.203 -2.951 1 77.81 78 TYR A C 1
ATOM 648 O O . TYR A 1 78 ? -16.172 -16.125 -3.559 1 77.81 78 TYR A O 1
ATOM 656 N N . PRO A 1 79 ? -16.969 -17.922 -2.363 1 65.94 79 PRO A N 1
ATOM 657 C CA . PRO A 1 79 ? -18.312 -17.344 -2.533 1 65.94 79 PRO A CA 1
ATOM 658 C C . PRO A 1 79 ? -18.562 -16.156 -1.607 1 65.94 79 PRO A C 1
ATOM 660 O O . PRO A 1 79 ? -18.328 -16.25 -0.4 1 65.94 79 PRO A O 1
ATOM 663 N N . GLY A 1 80 ? -18.922 -15.023 -2.125 1 63.5 80 GLY A N 1
ATOM 664 C CA . GLY A 1 80 ? -19.484 -13.93 -1.349 1 63.5 80 GLY A CA 1
ATOM 665 C C . GLY A 1 80 ? -18.469 -12.867 -0.987 1 63.5 80 GLY A C 1
ATOM 666 O O . GLY A 1 80 ? -17.312 -12.938 -1.418 1 63.5 80 GLY A O 1
ATOM 667 N N . ASP A 1 81 ? -18.969 -11.891 -0.438 1 65.5 81 ASP A N 1
ATOM 668 C CA . ASP A 1 81 ? -18.188 -10.742 0.041 1 65.5 81 ASP A CA 1
ATOM 669 C C . ASP A 1 81 ? -17.859 -10.891 1.524 1 65.5 81 ASP A C 1
ATOM 671 O O . ASP A 1 81 ? -18.484 -10.234 2.369 1 65.5 81 ASP A O 1
ATOM 675 N N . ALA A 1 82 ? -17.172 -11.945 1.826 1 63.94 82 ALA A N 1
ATOM 676 C CA . ALA A 1 82 ? -16.828 -12.141 3.234 1 63.94 82 ALA A CA 1
ATOM 677 C C . ALA A 1 82 ? -15.523 -11.445 3.584 1 63.94 82 ALA A C 1
ATOM 679 O O . ALA A 1 82 ? -14.625 -11.344 2.746 1 63.94 82 ALA A O 1
ATOM 680 N N . LYS A 1 83 ? -15.477 -10.977 4.805 1 66.44 83 LYS A N 1
ATOM 681 C CA . LYS A 1 83 ? -14.289 -10.32 5.34 1 66.44 83 LYS A CA 1
ATOM 682 C C . LYS A 1 83 ? -13.062 -11.219 5.223 1 66.44 83 LYS A C 1
ATOM 684 O O . LYS A 1 83 ? -11.93 -10.727 5.113 1 66.44 83 LYS A O 1
ATOM 689 N N . ALA A 1 84 ? -13.359 -12.5 5.094 1 69.25 84 ALA A N 1
ATOM 690 C CA . ALA A 1 84 ? -12.258 -13.453 5.109 1 69.25 84 ALA A CA 1
ATOM 691 C C . ALA A 1 84 ? -11.703 -13.68 3.705 1 69.25 84 ALA A C 1
ATOM 693 O O . ALA A 1 84 ? -10.602 -14.203 3.541 1 69.25 84 ALA A O 1
ATOM 694 N N . ALA A 1 85 ? -12.461 -13.219 2.734 1 76.56 85 ALA A N 1
ATOM 695 C CA . ALA A 1 85 ? -12.023 -13.453 1.359 1 76.56 85 ALA A CA 1
ATOM 696 C C . ALA A 1 85 ? -11.008 -12.398 0.917 1 76.56 85 ALA A C 1
ATOM 698 O O . ALA A 1 85 ? -11.352 -11.477 0.173 1 76.56 85 ALA A O 1
ATOM 699 N N . MET A 1 86 ? -9.781 -12.641 1.292 1 80.31 86 MET A N 1
ATOM 700 C CA . MET A 1 86 ? -8.734 -11.656 1.045 1 80.31 86 MET A CA 1
ATOM 701 C C . MET A 1 86 ? -8.148 -11.82 -0.352 1 80.31 86 MET A C 1
ATOM 703 O O . MET A 1 86 ? -7.848 -10.828 -1.025 1 80.31 86 MET A O 1
ATOM 707 N N . TYR A 1 87 ? -8.008 -13.094 -0.702 1 88.62 87 TYR A N 1
ATOM 708 C CA . TYR A 1 87 ? -7.504 -13.383 -2.041 1 88.62 87 TYR A CA 1
ATOM 709 C C . TYR A 1 87 ? -8.648 -13.547 -3.029 1 88.62 87 TYR A C 1
ATOM 711 O O . TYR A 1 87 ? -9.586 -14.312 -2.783 1 88.62 87 TYR A O 1
ATOM 719 N N . ILE A 1 88 ? -8.555 -12.805 -4.086 1 89.5 88 ILE A N 1
ATOM 720 C CA . ILE A 1 88 ? -9.648 -12.781 -5.047 1 89.5 88 ILE A CA 1
ATOM 721 C C . ILE A 1 88 ? -9.125 -13.117 -6.441 1 89.5 88 ILE A C 1
ATOM 723 O O . ILE A 1 88 ? -8.188 -12.484 -6.922 1 89.5 88 ILE A O 1
ATOM 727 N N . PRO A 1 89 ? -9.734 -14.125 -7.047 1 92.75 89 PRO A N 1
ATOM 728 C CA . PRO A 1 89 ? -9.391 -14.328 -8.453 1 92.75 89 PRO A CA 1
ATOM 729 C C . PRO A 1 89 ? -9.781 -13.141 -9.328 1 92.75 89 PRO A C 1
ATOM 731 O O . PRO A 1 89 ? -10.898 -12.625 -9.211 1 92.75 89 PRO A O 1
ATOM 734 N N . TYR A 1 90 ? -8.844 -12.672 -10.055 1 93.25 90 TYR A N 1
ATOM 735 C CA . TYR A 1 90 ? -9.102 -11.578 -10.992 1 93.25 90 TYR A CA 1
ATOM 736 C C . TYR A 1 90 ? -9.562 -12.117 -12.336 1 93.25 90 TYR A C 1
ATOM 738 O O . TYR 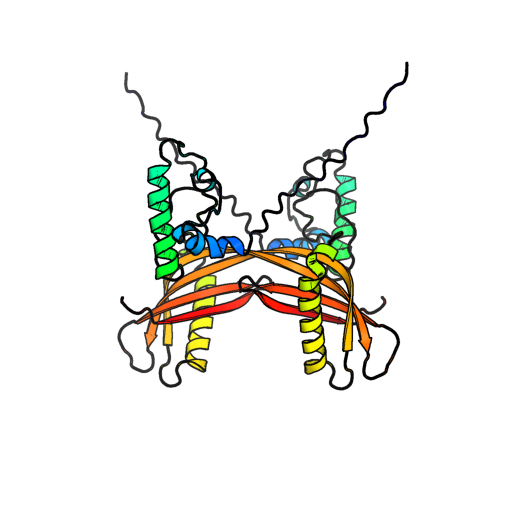A 1 90 ? -8.766 -12.234 -13.273 1 93.25 90 TYR A O 1
ATOM 746 N N . LEU A 1 91 ? -10.828 -12.242 -12.492 1 91.19 91 LEU A N 1
ATOM 747 C CA . LEU A 1 91 ? -11.398 -12.953 -13.633 1 91.19 91 LEU A CA 1
ATOM 748 C C . LEU A 1 91 ? -11.344 -12.094 -14.891 1 91.19 91 LEU A C 1
ATOM 750 O O . LEU A 1 91 ? -11.195 -12.609 -16 1 91.19 91 LEU A O 1
ATOM 754 N N . ASP A 1 92 ? -11.438 -10.82 -14.789 1 92.12 92 ASP A N 1
ATOM 755 C CA . ASP A 1 92 ? -11.398 -9.93 -15.945 1 92.12 92 ASP A CA 1
ATOM 756 C C . ASP A 1 92 ? -10.102 -9.117 -15.969 1 92.12 92 ASP A C 1
ATOM 758 O O . ASP A 1 92 ? -10.117 -7.918 -16.234 1 92.12 92 ASP A O 1
ATOM 762 N N . PHE A 1 93 ? -8.992 -9.852 -15.703 1 93.62 93 PHE A N 1
ATOM 763 C CA . PHE A 1 93 ? -7.719 -9.156 -15.586 1 93.62 93 PHE A CA 1
ATOM 764 C C . PHE A 1 93 ? -7.246 -8.656 -16.953 1 93.62 93 PHE A C 1
ATOM 766 O O . PHE A 1 93 ? -6.324 -7.848 -17.031 1 93.62 93 PHE A O 1
ATOM 773 N N . GLU A 1 94 ? -7.844 -9.023 -18.062 1 92.31 94 GLU A N 1
ATOM 774 C CA . GLU A 1 94 ? -7.461 -8.578 -19.391 1 92.31 94 GLU A CA 1
ATOM 775 C C . GLU A 1 94 ? -7.598 -7.062 -19.531 1 92.31 94 GLU A C 1
ATOM 777 O O . GLU A 1 94 ? -6.945 -6.449 -20.375 1 92.31 94 GLU A O 1
ATOM 782 N N . LYS A 1 95 ? -8.406 -6.531 -18.688 1 90.94 95 LYS A N 1
ATOM 783 C CA . LYS A 1 95 ? -8.594 -5.082 -18.719 1 90.94 95 LYS A CA 1
ATOM 784 C C . LYS A 1 95 ? -7.352 -4.359 -18.203 1 90.94 95 LYS A C 1
ATOM 786 O O . LYS A 1 95 ? -7.191 -3.158 -18.422 1 90.94 95 LYS A O 1
ATOM 791 N N . GLU A 1 96 ? -6.469 -5.078 -17.516 1 94.25 96 GLU A N 1
ATOM 792 C CA . GLU A 1 96 ? -5.262 -4.492 -16.953 1 94.25 96 GLU A CA 1
ATOM 793 C C . GLU A 1 96 ? -4.012 -5.219 -17.438 1 94.25 96 GLU A C 1
ATOM 795 O O . GLU A 1 96 ? -3.053 -5.391 -16.688 1 94.25 96 GLU A O 1
ATOM 800 N N . THR A 1 97 ? -4.047 -5.594 -18.641 1 94.25 97 THR A N 1
ATOM 801 C CA . THR A 1 97 ? -2.967 -6.398 -19.203 1 94.25 97 THR A CA 1
ATOM 802 C C . THR A 1 97 ? -1.655 -5.617 -19.203 1 94.25 97 THR A C 1
ATOM 804 O O . THR A 1 97 ? -0.599 -6.172 -18.891 1 94.25 97 THR A O 1
ATOM 807 N N . ASP A 1 98 ? -1.677 -4.375 -19.562 1 95.56 98 ASP A N 1
ATOM 808 C CA . ASP A 1 98 ? -0.455 -3.578 -19.625 1 95.56 98 ASP A CA 1
ATOM 809 C C . ASP A 1 98 ? 0.241 -3.525 -18.266 1 95.56 98 ASP A C 1
ATOM 811 O O . ASP A 1 98 ? 1.451 -3.744 -18.172 1 95.56 98 ASP A O 1
ATOM 815 N N . LEU A 1 99 ? -0.517 -3.26 -17.266 1 95.25 99 LEU A N 1
ATOM 816 C CA . LEU A 1 99 ? 0.024 -3.201 -15.914 1 95.25 99 LEU A CA 1
ATOM 817 C C . LEU A 1 99 ? 0.609 -4.547 -15.508 1 95.25 99 LEU A C 1
ATOM 819 O O . LEU A 1 99 ? 1.728 -4.613 -14.992 1 95.25 99 LEU A O 1
ATOM 823 N N . LEU A 1 100 ? -0.115 -5.582 -15.773 1 98 100 LEU A N 1
ATOM 824 C CA . LEU A 1 100 ? 0.297 -6.922 -15.367 1 98 100 LEU A CA 1
ATOM 825 C C . LEU A 1 100 ? 1.542 -7.363 -16.125 1 98 100 LEU A C 1
ATOM 827 O O . LEU A 1 100 ? 2.457 -7.949 -15.547 1 98 100 LEU A O 1
ATOM 831 N N . MET A 1 101 ? 1.582 -7.039 -17.344 1 98.31 101 MET A N 1
ATOM 832 C CA . MET A 1 101 ? 2.75 -7.379 -18.156 1 98.31 101 MET A CA 1
ATOM 833 C C . MET A 1 101 ? 3.971 -6.578 -17.703 1 98.31 101 MET A C 1
ATOM 835 O O . MET A 1 101 ? 5.09 -7.094 -17.703 1 98.31 101 MET A O 1
ATOM 839 N N . GLU A 1 102 ? 3.775 -5.395 -17.391 1 98.06 102 GLU A N 1
ATOM 840 C CA . GLU A 1 102 ? 4.875 -4.59 -16.859 1 98.06 102 GLU A CA 1
ATOM 841 C C . GLU A 1 102 ? 5.48 -5.234 -15.609 1 98.06 102 GLU A C 1
ATOM 843 O O . GLU A 1 102 ? 6.699 -5.379 -15.516 1 98.06 102 GLU A O 1
ATOM 848 N N . LEU A 1 103 ? 4.621 -5.605 -14.742 1 97.75 103 LEU A N 1
ATOM 849 C CA . LEU A 1 103 ? 5.066 -6.238 -13.508 1 97.75 103 LEU A CA 1
ATOM 850 C C . LEU A 1 103 ? 5.75 -7.57 -13.789 1 97.75 103 LEU A C 1
ATOM 852 O O . LEU A 1 103 ? 6.805 -7.867 -13.227 1 97.75 103 LEU A O 1
ATOM 856 N N . ALA A 1 104 ? 5.148 -8.344 -14.641 1 98.5 104 ALA A N 1
ATOM 857 C CA . ALA A 1 104 ? 5.703 -9.648 -14.984 1 98.5 104 ALA A CA 1
ATOM 858 C C . ALA A 1 104 ? 7.074 -9.508 -15.641 1 98.5 104 ALA A C 1
ATOM 860 O O . ALA A 1 104 ? 8.016 -10.219 -15.289 1 98.5 104 ALA A O 1
ATOM 861 N N . ASN A 1 105 ? 7.164 -8.602 -16.562 1 98.25 105 ASN A N 1
ATOM 862 C CA . ASN A 1 105 ? 8.438 -8.375 -17.234 1 98.25 105 ASN A CA 1
ATOM 863 C C . ASN A 1 105 ? 9.516 -7.926 -16.266 1 98.25 105 ASN A C 1
ATOM 865 O O . ASN A 1 105 ? 10.656 -8.383 -16.344 1 98.25 105 ASN A O 1
ATOM 869 N N . HIS A 1 106 ? 9.133 -7.059 -15.438 1 97.81 106 HIS A N 1
ATOM 870 C CA . HIS A 1 106 ? 10.078 -6.598 -14.43 1 97.81 106 HIS A CA 1
ATOM 871 C C . HIS A 1 106 ? 10.578 -7.758 -13.57 1 97.81 106 HIS A C 1
ATOM 873 O O . HIS A 1 106 ? 11.781 -7.875 -13.32 1 97.81 106 HIS A O 1
ATOM 879 N N . ALA A 1 107 ? 9.719 -8.594 -13.18 1 97.38 107 ALA A N 1
ATOM 880 C CA . ALA A 1 107 ? 10.062 -9.727 -12.328 1 97.38 107 ALA A CA 1
ATOM 881 C C . ALA A 1 107 ? 10.984 -10.703 -13.055 1 97.38 107 ALA A C 1
ATOM 883 O O . ALA A 1 107 ? 11.977 -11.164 -12.492 1 97.38 107 ALA A O 1
ATOM 884 N N . ILE A 1 108 ? 10.625 -11 -14.25 1 96.94 108 ILE A N 1
ATOM 885 C CA . ILE A 1 108 ? 11.406 -11.969 -15.016 1 96.94 108 ILE A CA 1
ATOM 886 C C . ILE A 1 108 ? 12.781 -11.383 -15.344 1 96.94 108 ILE A C 1
ATOM 888 O O . ILE A 1 108 ? 13.781 -12.094 -15.344 1 96.94 108 ILE A O 1
ATOM 892 N N . GLN A 1 109 ? 12.828 -10.078 -15.609 1 95.5 109 GLN A N 1
ATOM 893 C CA . GLN A 1 109 ? 14.125 -9.43 -15.82 1 95.5 109 GLN A CA 1
ATOM 894 C C . GLN A 1 109 ? 15 -9.547 -14.578 1 95.5 109 GLN A C 1
ATOM 896 O O . GLN A 1 109 ? 16.188 -9.852 -14.68 1 95.5 109 GLN A O 1
ATOM 901 N N . ASP A 1 110 ? 14.391 -9.281 -13.469 1 93.56 110 ASP A N 1
ATOM 902 C CA . ASP A 1 110 ? 15.125 -9.445 -12.219 1 93.56 110 ASP A CA 1
ATOM 903 C C . ASP A 1 110 ? 15.594 -10.891 -12.039 1 93.56 110 ASP A C 1
ATOM 905 O O . ASP A 1 110 ? 16.734 -11.125 -11.609 1 93.56 110 ASP A O 1
ATOM 909 N N . TYR A 1 111 ? 14.719 -11.82 -12.383 1 94.19 111 TYR A N 1
ATOM 910 C CA . TYR A 1 111 ? 15.039 -13.242 -12.305 1 94.19 111 TYR A CA 1
ATOM 911 C C . TYR A 1 111 ? 16.203 -13.594 -13.219 1 94.19 111 TYR A C 1
ATOM 913 O O . TYR A 1 111 ? 17.125 -14.305 -12.82 1 94.19 111 TYR A O 1
ATOM 921 N N . ASN A 1 112 ? 16.188 -13.078 -14.383 1 93.75 112 ASN A N 1
ATOM 922 C CA . ASN A 1 112 ? 17.25 -13.305 -15.344 1 93.75 112 ASN A CA 1
ATOM 923 C C . ASN A 1 112 ? 18.594 -12.781 -14.828 1 93.75 112 ASN A C 1
ATOM 925 O O . ASN A 1 112 ? 19.641 -13.406 -15.039 1 93.75 112 ASN A O 1
ATOM 929 N N . ASN A 1 113 ? 18.562 -11.719 -14.188 1 91.81 113 ASN A N 1
ATOM 930 C CA . ASN A 1 113 ? 19.781 -11.039 -13.758 1 91.81 113 ASN A CA 1
ATOM 931 C C . ASN A 1 113 ? 20.344 -11.664 -12.484 1 91.81 113 ASN A C 1
ATOM 933 O O . ASN A 1 113 ? 21.562 -11.695 -12.297 1 91.81 113 ASN A O 1
ATOM 937 N N . ASN A 1 114 ? 19.469 -12.195 -11.672 1 89 114 ASN A N 1
ATOM 938 C CA . ASN A 1 114 ? 19.938 -12.531 -10.328 1 89 114 ASN A CA 1
ATOM 939 C C . ASN A 1 114 ? 19.906 -14.039 -10.086 1 89 114 ASN A C 1
ATOM 941 O O . ASN A 1 114 ? 20.672 -14.555 -9.266 1 89 114 ASN A O 1
ATOM 945 N N . GLU A 1 115 ? 18.984 -14.672 -10.648 1 81.31 115 GLU A N 1
ATOM 946 C CA . GLU A 1 115 ? 18.781 -16.078 -10.297 1 81.31 115 GLU A CA 1
ATOM 947 C C . GLU A 1 115 ? 19.438 -17 -11.32 1 81.31 115 GLU A C 1
ATOM 949 O O . GLU A 1 115 ? 19.906 -18.094 -10.977 1 81.31 115 GLU A O 1
ATOM 954 N N . THR A 1 116 ? 19.203 -16.547 -12.578 1 74.62 116 THR A N 1
ATOM 955 C CA . THR A 1 116 ? 19.797 -17.438 -13.578 1 74.62 116 THR A CA 1
ATOM 956 C C . THR A 1 116 ? 20.922 -16.734 -14.32 1 74.62 116 THR A C 1
ATOM 958 O O . THR A 1 116 ? 20.859 -15.523 -14.555 1 74.62 116 THR A O 1
ATOM 961 N N . ASN A 1 117 ? 22.031 -17.312 -14.305 1 72.94 117 ASN A N 1
ATOM 962 C CA . ASN A 1 117 ? 23.125 -16.781 -15.117 1 72.94 117 ASN A CA 1
ATOM 963 C C . ASN A 1 117 ? 23.203 -17.484 -16.469 1 72.94 117 ASN A C 1
ATOM 965 O O . ASN A 1 117 ? 23.953 -17.047 -17.359 1 72.94 117 ASN A O 1
ATOM 969 N N . VAL A 1 118 ? 22.344 -18.359 -16.656 1 80.31 118 VAL A N 1
ATOM 970 C CA . VAL A 1 118 ? 22.531 -19.156 -17.859 1 80.31 118 VAL A CA 1
ATOM 971 C C . VAL A 1 118 ? 21.328 -19.031 -18.781 1 80.31 118 VAL A C 1
ATOM 973 O O . VAL A 1 118 ? 21.453 -18.875 -19.984 1 80.31 118 VAL A O 1
ATOM 976 N N . TYR A 1 119 ? 20.141 -19.031 -18.141 1 86.06 119 TYR A N 1
ATOM 977 C CA . TYR A 1 119 ? 18.938 -19.016 -18.953 1 86.06 119 TYR A CA 1
ATOM 978 C C . TYR A 1 119 ? 18.328 -17.609 -18.969 1 86.06 119 TYR A C 1
ATOM 980 O O . TYR A 1 119 ? 18.391 -16.891 -17.984 1 86.06 119 TYR A O 1
ATOM 988 N N . LYS A 1 120 ? 17.922 -17.297 -20.188 1 91.88 120 LYS A N 1
ATOM 989 C CA . LYS A 1 120 ? 17.172 -16.047 -20.344 1 91.88 120 LYS A CA 1
ATOM 990 C C . LYS A 1 120 ? 15.711 -16.328 -20.656 1 91.88 120 LYS A C 1
ATOM 992 O O . LYS A 1 120 ? 15.398 -17.047 -21.609 1 91.88 120 LYS A O 1
ATOM 997 N N . TYR A 1 121 ? 14.891 -15.719 -19.859 1 94.5 121 TYR A N 1
ATOM 998 C CA . TYR A 1 121 ? 13.453 -15.93 -20.016 1 94.5 121 TYR A CA 1
ATOM 999 C C . TYR A 1 121 ? 12.766 -14.664 -20.5 1 94.5 121 TYR A C 1
ATOM 1001 O O . TYR A 1 121 ? 13.227 -13.555 -20.234 1 94.5 121 TYR A O 1
ATOM 1009 N N . LYS A 1 122 ? 11.734 -14.922 -21.281 1 96 122 LYS A N 1
ATOM 1010 C CA . LYS A 1 122 ? 10.859 -13.844 -21.75 1 96 122 LYS A CA 1
ATOM 1011 C C . LYS A 1 122 ? 9.391 -14.164 -21.469 1 96 122 LYS A C 1
ATOM 1013 O O . LYS A 1 122 ? 8.945 -15.289 -21.703 1 96 122 LYS A O 1
ATOM 1018 N N . VAL A 1 123 ? 8.68 -13.141 -21.016 1 97.81 123 VAL A N 1
ATOM 1019 C CA . VAL A 1 123 ? 7.262 -13.336 -20.75 1 97.81 123 VAL A CA 1
ATOM 1020 C C . VAL A 1 123 ? 6.48 -13.383 -22.062 1 97.81 123 VAL A C 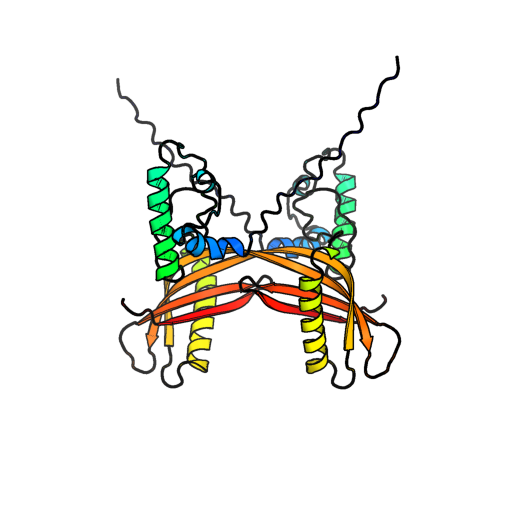1
ATOM 1022 O O . VAL A 1 123 ? 6.637 -12.508 -22.906 1 97.81 123 VAL A O 1
ATOM 1025 N N . ASN A 1 124 ? 5.648 -14.406 -22.172 1 97.38 124 ASN A N 1
ATOM 1026 C CA . ASN A 1 124 ? 4.734 -14.477 -23.312 1 97.38 124 ASN A CA 1
ATOM 1027 C C . ASN A 1 124 ? 3.387 -13.844 -22.984 1 97.38 124 ASN A C 1
ATOM 1029 O O . ASN A 1 124 ? 2.934 -12.945 -23.688 1 97.38 124 ASN A O 1
ATOM 1033 N N . TYR A 1 125 ? 2.768 -14.383 -21.953 1 97.06 125 TYR A N 1
ATOM 1034 C CA . TYR A 1 125 ? 1.478 -13.844 -21.531 1 97.06 125 TYR A CA 1
ATOM 1035 C C . TYR A 1 125 ? 1.161 -14.25 -20.094 1 97.06 125 TYR A C 1
ATOM 1037 O O . TYR A 1 125 ? 1.795 -15.148 -19.547 1 97.06 125 TYR A O 1
ATOM 1045 N N . VAL A 1 126 ? 0.19 -13.523 -19.516 1 98 126 VAL A N 1
ATOM 1046 C CA . VAL A 1 126 ? -0.333 -13.836 -18.188 1 98 126 VAL A CA 1
ATOM 1047 C C . VAL A 1 126 ? -1.512 -14.805 -18.312 1 98 126 VAL A C 1
ATOM 1049 O O . VAL A 1 126 ? -2.465 -14.531 -19.047 1 98 126 VAL A O 1
ATOM 1052 N N . GLU A 1 127 ? -1.444 -15.906 -17.578 1 97.44 127 GLU A N 1
ATOM 1053 C CA . GLU A 1 127 ? -2.465 -16.953 -17.703 1 97.44 127 GLU A CA 1
ATOM 1054 C C . GLU A 1 127 ? -3.564 -16.75 -16.656 1 97.44 127 GLU A C 1
ATOM 1056 O O . GLU A 1 127 ? -4.754 -16.844 -16.984 1 97.44 127 GLU A O 1
ATOM 1061 N N . THR A 1 128 ? -3.219 -16.578 -15.398 1 97.06 128 THR A N 1
ATOM 1062 C CA . THR A 1 128 ? -4.176 -16.344 -14.32 1 97.06 128 THR A CA 1
ATOM 1063 C C . THR A 1 128 ? -3.66 -15.281 -13.359 1 97.06 128 THR A C 1
ATOM 1065 O O . THR A 1 128 ? -2.451 -15.07 -13.25 1 97.06 128 THR A O 1
ATOM 1068 N N . VAL A 1 129 ? -4.602 -14.625 -12.773 1 97.62 129 VAL A N 1
ATOM 1069 C CA . VAL A 1 129 ? -4.262 -13.586 -11.805 1 97.62 129 VAL A CA 1
ATOM 1070 C C . VAL A 1 129 ? -5.199 -13.672 -10.602 1 97.62 129 VAL A C 1
ATOM 1072 O O . VAL A 1 129 ? -6.422 -13.758 -10.766 1 97.62 129 VAL A O 1
ATOM 1075 N N . ASN A 1 130 ? -4.633 -13.773 -9.43 1 95.69 130 ASN A N 1
ATOM 1076 C CA . ASN A 1 130 ? -5.312 -13.453 -8.18 1 95.69 130 ASN A CA 1
ATOM 1077 C C . ASN A 1 130 ? -4.801 -12.148 -7.578 1 95.69 130 ASN A C 1
ATOM 1079 O O . ASN A 1 130 ? -3.719 -11.68 -7.941 1 95.69 130 ASN A O 1
ATOM 1083 N N . PHE A 1 131 ? -5.582 -11.5 -6.75 1 93.62 131 PHE A N 1
ATOM 1084 C CA . PHE A 1 131 ? -5.059 -10.297 -6.109 1 93.62 131 PHE A CA 1
ATOM 1085 C C . PHE A 1 131 ? -5.602 -10.164 -4.691 1 93.62 131 PHE A C 1
ATOM 1087 O O . PHE A 1 131 ? -6.578 -10.82 -4.328 1 93.62 131 PHE A O 1
ATOM 1094 N N . ILE A 1 132 ? -4.898 -9.422 -3.873 1 90.06 132 ILE A N 1
ATOM 1095 C CA . ILE A 1 132 ? -5.375 -8.953 -2.578 1 90.06 132 ILE A CA 1
ATOM 1096 C C . ILE A 1 132 ? -5.238 -7.43 -2.498 1 90.06 132 ILE A C 1
ATOM 1098 O O . ILE A 1 132 ? -4.371 -6.844 -3.148 1 90.06 132 ILE A O 1
ATOM 1102 N N . LEU A 1 133 ? -6.156 -6.875 -1.809 1 86.31 133 LEU A N 1
ATOM 1103 C CA . LEU A 1 133 ? -6.074 -5.445 -1.521 1 86.31 133 LEU A CA 1
ATOM 1104 C C . LEU A 1 133 ? -5.301 -5.195 -0.231 1 86.31 133 LEU A C 1
ATOM 1106 O O . LEU A 1 133 ? -5.66 -5.723 0.825 1 86.31 133 LEU A O 1
ATOM 1110 N N . ALA A 1 134 ? -4.199 -4.453 -0.45 1 83.19 134 ALA A N 1
ATOM 1111 C CA . ALA A 1 134 ? -3.4 -4.086 0.716 1 83.19 134 ALA A CA 1
ATOM 1112 C C . ALA A 1 134 ? -3.449 -2.582 0.967 1 83.19 134 ALA A C 1
ATOM 1114 O O . ALA A 1 134 ? -3.537 -1.792 0.024 1 83.19 134 ALA A O 1
ATOM 1115 N N . GLU A 1 135 ? -3.496 -2.291 2.174 1 81.88 135 GLU A N 1
ATOM 1116 C CA . GLU A 1 135 ? -3.492 -0.883 2.561 1 81.88 135 GLU A CA 1
ATOM 1117 C C . GLU A 1 135 ? -2.232 -0.53 3.348 1 81.88 135 GLU A C 1
ATOM 1119 O O . GLU A 1 135 ? -1.702 -1.362 4.086 1 81.88 135 GLU A O 1
ATOM 1124 N N . CYS A 1 136 ? -1.745 0.595 3.064 1 83.31 136 CYS A N 1
ATOM 1125 C CA . CYS A 1 136 ? -0.62 1.104 3.842 1 83.31 136 CYS A CA 1
ATOM 1126 C C . CYS A 1 136 ? -0.842 2.561 4.234 1 83.31 136 CYS A C 1
ATOM 1128 O O . CYS A 1 136 ? -1.607 3.273 3.582 1 83.31 136 CYS A O 1
ATOM 1130 N N . ARG A 1 137 ? -0.292 2.854 5.348 1 89.75 137 ARG A N 1
ATOM 1131 C CA . ARG A 1 137 ? -0.237 4.25 5.773 1 89.75 137 ARG A CA 1
ATOM 1132 C C . ARG A 1 137 ? 1.103 4.879 5.41 1 89.75 137 ARG A C 1
ATOM 1134 O O . ARG A 1 137 ? 2.16 4.359 5.77 1 89.75 137 ARG A O 1
ATOM 1141 N N . GLU A 1 138 ? 0.97 5.91 4.641 1 93.88 138 GLU A N 1
ATOM 1142 C CA . GLU A 1 138 ? 2.156 6.723 4.387 1 93.88 138 GLU A CA 1
ATOM 1143 C C . GLU A 1 138 ? 2.279 7.848 5.41 1 93.88 138 GLU A C 1
ATOM 1145 O O . GLU A 1 138 ? 1.335 8.617 5.613 1 93.88 138 GLU A O 1
ATOM 1150 N N . PHE A 1 139 ? 3.465 7.953 5.918 1 96.56 139 PHE A N 1
ATOM 1151 C CA . PHE A 1 139 ? 3.648 8.938 6.98 1 96.56 139 PHE A CA 1
ATOM 1152 C C . PHE A 1 139 ? 4.492 10.109 6.496 1 96.56 139 PHE A C 1
ATOM 1154 O O . PHE A 1 139 ? 5.484 9.914 5.789 1 96.56 139 PHE A O 1
ATOM 1161 N N . PHE A 1 140 ? 4.035 11.258 6.867 1 97.38 140 PHE A N 1
ATOM 1162 C CA . PHE A 1 140 ? 4.766 12.516 6.727 1 97.38 140 PHE A CA 1
ATOM 1163 C C . PHE A 1 140 ? 5.191 13.047 8.086 1 97.38 140 PHE A C 1
ATOM 1165 O O . PHE A 1 140 ? 4.391 13.664 8.797 1 97.38 140 PHE A O 1
ATOM 1172 N N . MET A 1 141 ? 6.449 12.859 8.359 1 98.31 141 MET A N 1
ATOM 1173 C CA . MET A 1 141 ? 6.934 13.141 9.711 1 98.31 141 MET A CA 1
ATOM 1174 C C . MET A 1 141 ? 7.852 14.359 9.711 1 98.31 141 MET A C 1
ATOM 1176 O O . MET A 1 141 ? 8.664 14.531 8.805 1 98.31 141 MET A O 1
ATOM 1180 N N . THR A 1 142 ? 7.68 15.156 10.641 1 98 142 THR A N 1
ATOM 1181 C CA . THR A 1 142 ? 8.688 16.141 11.023 1 98 142 THR A CA 1
ATOM 1182 C C . THR A 1 142 ? 9.477 15.672 12.234 1 98 142 THR A C 1
ATOM 1184 O O . THR A 1 142 ? 8.898 15.359 13.281 1 98 142 THR A O 1
ATOM 1187 N N . VAL A 1 143 ? 10.812 15.617 12.062 1 98.12 143 VAL A N 1
ATOM 1188 C CA . VAL A 1 143 ? 11.625 14.969 13.094 1 98.12 143 VAL A CA 1
ATOM 1189 C C . VAL A 1 143 ? 12.742 15.914 13.531 1 98.12 143 VAL A C 1
ATOM 1191 O O . VAL A 1 143 ? 13.266 16.688 12.727 1 98.12 143 VAL A O 1
ATOM 1194 N N . LYS A 1 144 ? 13.023 15.812 14.773 1 97.38 144 LYS A N 1
ATOM 1195 C CA . LYS A 1 144 ? 14.164 16.531 15.328 1 97.38 144 LYS A CA 1
ATOM 1196 C C . LYS A 1 144 ? 15.406 15.633 15.367 1 97.38 144 LYS A C 1
ATOM 1198 O O . LYS A 1 144 ? 15.336 14.484 15.812 1 97.38 144 LYS A O 1
ATOM 1203 N N . VAL A 1 145 ? 16.453 16.203 14.852 1 96.12 145 VAL A N 1
ATOM 1204 C CA . VAL A 1 145 ? 17.656 15.406 14.672 1 96.12 145 VAL A CA 1
ATOM 1205 C C . VAL A 1 145 ? 18.859 16.156 15.242 1 96.12 145 VAL A C 1
ATOM 1207 O O . VAL A 1 145 ? 18.906 17.391 15.203 1 96.12 145 VAL A O 1
ATOM 1210 N N . SER A 1 146 ? 19.797 15.383 15.742 1 95.38 146 SER A N 1
ATOM 1211 C CA . SER A 1 146 ? 21.094 15.922 16.188 1 95.38 146 SER A CA 1
ATOM 1212 C C . SER A 1 146 ? 22.172 15.68 15.141 1 95.38 146 SER A C 1
ATOM 1214 O O . SER A 1 146 ? 22.234 14.609 14.531 1 95.38 146 SER A O 1
ATOM 1216 N N . ASN A 1 147 ? 22.922 16.719 14.922 1 92 147 ASN A N 1
ATOM 1217 C CA . ASN A 1 147 ? 24.141 16.562 14.148 1 92 147 ASN A CA 1
ATOM 1218 C C . ASN A 1 147 ? 25.297 16.062 15.016 1 92 147 ASN A C 1
ATOM 1220 O O . ASN A 1 147 ? 25.891 16.844 15.781 1 92 147 ASN A O 1
ATOM 1224 N N . LEU A 1 148 ? 25.656 14.875 14.844 1 90.56 148 LEU A N 1
ATOM 1225 C CA . LEU A 1 148 ? 26.656 14.258 15.695 1 90.56 148 LEU A CA 1
ATOM 1226 C C . LEU A 1 148 ? 28.062 14.742 15.328 1 90.56 148 LEU A C 1
ATOM 1228 O O . LEU A 1 148 ? 28.969 14.703 16.156 1 90.56 148 LEU A O 1
ATOM 1232 N N . THR A 1 149 ? 28.172 15.203 14.156 1 87 149 THR A N 1
ATOM 1233 C CA . THR A 1 149 ? 29.469 15.664 13.688 1 87 149 THR A CA 1
ATOM 1234 C C . THR A 1 149 ? 29.797 17.047 14.234 1 87 149 THR A C 1
ATOM 1236 O O . THR A 1 149 ? 30.859 17.266 14.797 1 87 149 THR A O 1
ATOM 1239 N N . LEU A 1 150 ? 28.922 18 14.016 1 82.69 150 LEU A N 1
ATOM 1240 C CA . LEU A 1 150 ? 29.141 19.391 14.391 1 82.69 150 LEU A CA 1
ATOM 1241 C C . LEU A 1 150 ? 28.703 19.641 15.836 1 82.69 150 LEU A C 1
ATOM 1243 O O . LEU A 1 150 ? 29.062 20.656 16.422 1 82.69 150 LEU A O 1
ATOM 1247 N N . ARG A 1 151 ? 28.094 18.672 16.422 1 81.62 151 ARG A N 1
ATOM 1248 C CA . ARG A 1 151 ? 27.531 18.859 17.75 1 81.62 151 ARG A CA 1
ATOM 1249 C C . ARG A 1 151 ? 26.75 20.172 17.844 1 81.62 151 ARG A C 1
ATOM 1251 O O . ARG A 1 151 ? 26.953 20.953 18.781 1 81.62 151 ARG A O 1
ATOM 1258 N N . THR A 1 152 ? 26.062 20.516 16.688 1 74.12 152 THR A N 1
ATOM 1259 C CA . THR A 1 152 ? 25.25 21.719 16.531 1 74.12 152 THR A CA 1
ATOM 1260 C C . THR A 1 152 ? 23.859 21.5 17.125 1 74.12 152 THR A C 1
ATOM 1262 O O . THR A 1 152 ? 23.469 20.375 17.422 1 74.12 152 THR A O 1
ATOM 1265 N N . PRO A 1 153 ? 23.219 22.734 17.156 1 81.88 153 PRO A N 1
ATOM 1266 C CA . PRO A 1 153 ? 21.859 22.703 17.688 1 81.88 153 PRO A CA 1
ATOM 1267 C C . PRO A 1 153 ? 20.953 21.734 16.922 1 81.88 153 PRO A C 1
ATOM 1269 O O . PRO A 1 153 ? 21.234 21.422 15.766 1 81.88 153 PRO A O 1
ATOM 1272 N N . ILE A 1 154 ? 19.969 21.281 17.484 1 91.38 154 ILE A N 1
ATOM 1273 C CA . ILE A 1 154 ? 18.938 20.391 16.984 1 91.38 154 ILE A CA 1
ATOM 1274 C C . ILE A 1 154 ? 18.375 20.938 15.672 1 91.38 154 ILE A C 1
ATOM 1276 O O . ILE A 1 154 ? 18.094 22.141 15.562 1 91.38 154 ILE A O 1
ATOM 1280 N N . GLU A 1 155 ? 18.438 20.062 14.656 1 93.06 155 GLU A N 1
ATOM 1281 C CA . GLU A 1 155 ? 17.875 20.406 13.352 1 93.06 155 GLU A CA 1
ATOM 1282 C C . GLU A 1 155 ? 16.562 19.672 13.102 1 93.06 155 GLU A C 1
ATOM 1284 O O . GLU A 1 155 ? 16.219 18.734 13.82 1 93.06 155 GLU A O 1
ATOM 1289 N N . THR A 1 156 ? 15.828 20.281 12.133 1 96.06 156 THR A N 1
ATOM 1290 C CA . THR A 1 156 ? 14.531 19.703 11.797 1 96.06 156 THR A CA 1
ATOM 1291 C C . THR A 1 156 ? 14.562 19.062 10.406 1 96.06 156 THR A C 1
ATOM 1293 O O . THR A 1 156 ? 15.031 19.688 9.445 1 96.06 156 THR A O 1
ATOM 1296 N N . PHE A 1 157 ? 14.156 17.828 10.336 1 97.06 157 PHE A N 1
ATOM 1297 C CA . PHE A 1 157 ? 14.055 17.125 9.062 1 97.06 157 PHE A CA 1
ATOM 1298 C C . PHE A 1 157 ? 12.609 16.766 8.758 1 97.06 157 PHE A C 1
ATOM 1300 O O . PHE A 1 157 ? 11.789 16.641 9.664 1 97.06 157 PHE A O 1
ATOM 1307 N N . GLN A 1 158 ? 12.289 16.625 7.508 1 98 158 GLN A N 1
ATOM 1308 C CA . GLN A 1 158 ? 11.023 16.109 7 1 98 158 GLN A CA 1
ATOM 1309 C C . GLN A 1 158 ? 11.211 14.789 6.273 1 98 158 GLN A C 1
ATOM 1311 O O . GLN A 1 158 ? 12.07 14.672 5.398 1 98 158 GLN A O 1
ATOM 1316 N N . ILE A 1 159 ? 10.422 13.812 6.691 1 98.19 159 ILE A N 1
ATOM 1317 C CA . ILE A 1 159 ? 10.578 12.461 6.172 1 98.19 159 ILE A CA 1
ATOM 1318 C C . ILE A 1 159 ? 9.234 11.938 5.676 1 98.19 159 ILE A C 1
ATOM 1320 O O . ILE A 1 159 ? 8.242 11.977 6.406 1 98.19 159 ILE A O 1
ATOM 1324 N N . HIS A 1 160 ? 9.133 11.57 4.434 1 97.56 160 HIS A N 1
ATOM 1325 C CA . HIS A 1 160 ? 8.039 10.805 3.859 1 97.56 160 HIS A CA 1
ATOM 1326 C C . HIS A 1 160 ? 8.414 9.328 3.711 1 97.56 160 HIS A C 1
ATOM 1328 O O . HIS A 1 160 ? 9.273 8.984 2.898 1 97.56 160 HIS A O 1
ATOM 1334 N N . ALA A 1 161 ? 7.75 8.469 4.574 1 96.5 161 ALA A N 1
ATOM 1335 C CA . ALA A 1 161 ? 8.102 7.055 4.605 1 96.5 161 ALA A CA 1
ATOM 1336 C C . ALA A 1 161 ? 6.891 6.191 4.949 1 96.5 161 ALA A C 1
ATOM 1338 O O . ALA A 1 161 ? 5.867 6.707 5.402 1 96.5 161 ALA A O 1
ATOM 1339 N N . TYR A 1 162 ? 6.961 4.895 4.641 1 93.75 162 TYR A N 1
ATOM 1340 C CA . TYR A 1 162 ? 5.898 3.963 5.004 1 93.75 162 TYR A CA 1
ATOM 1341 C C . TYR A 1 162 ? 6.43 2.539 5.102 1 93.75 162 TYR A C 1
ATOM 1343 O O . TYR A 1 162 ? 7.527 2.246 4.617 1 93.75 162 TYR A O 1
ATOM 1351 N N . LYS A 1 163 ? 5.594 1.747 5.828 1 90.94 163 LYS A N 1
ATOM 1352 C CA . LYS A 1 163 ? 5.801 0.303 5.793 1 90.94 163 LYS A CA 1
ATOM 1353 C C . LYS A 1 163 ? 5.051 -0.334 4.629 1 90.94 163 LYS A C 1
ATOM 1355 O O . LYS A 1 163 ? 3.842 -0.14 4.48 1 90.94 163 LYS A O 1
ATOM 1360 N N . GLY A 1 164 ? 5.812 -1.002 3.795 1 85.12 164 GLY A N 1
ATOM 1361 C CA . GLY A 1 164 ? 5.152 -1.732 2.727 1 85.12 164 GLY A CA 1
ATOM 1362 C C . GLY A 1 164 ? 4.324 -2.9 3.227 1 85.12 164 GLY A C 1
ATOM 1363 O O . GLY A 1 164 ? 4.328 -3.203 4.422 1 85.12 164 GLY A O 1
ATOM 1364 N N . PRO A 1 165 ? 3.568 -3.475 2.311 1 82.12 165 PRO A N 1
ATOM 1365 C CA . PRO A 1 165 ? 2.68 -4.574 2.691 1 82.12 165 PRO A CA 1
ATOM 1366 C C . PRO A 1 165 ? 3.426 -5.738 3.34 1 82.12 165 PRO A C 1
ATOM 1368 O O . PRO A 1 165 ? 2.818 -6.559 4.035 1 82.12 165 PRO A O 1
ATOM 1371 N N . HIS A 1 166 ? 4.664 -5.887 3.135 1 83.75 166 HIS A N 1
ATOM 1372 C CA . HIS A 1 166 ? 5.449 -6.965 3.725 1 83.75 166 HIS A CA 1
ATOM 1373 C C . HIS A 1 166 ? 6.469 -6.422 4.723 1 83.75 166 HIS A C 1
ATOM 1375 O O . HIS A 1 166 ? 7.57 -6.961 4.844 1 83.75 166 HIS A O 1
ATOM 1381 N N . GLU A 1 167 ? 6.191 -5.344 5.281 1 82.69 167 GLU A N 1
ATOM 1382 C CA . GLU A 1 167 ? 6.879 -4.758 6.426 1 82.69 167 GLU A CA 1
ATOM 1383 C C . GLU A 1 167 ? 8.219 -4.16 6.012 1 82.69 167 GLU A C 1
ATOM 1385 O O . GLU A 1 167 ? 9.078 -3.906 6.859 1 82.69 167 GLU A O 1
ATOM 1390 N N . GLU A 1 168 ? 8.461 -4.012 4.77 1 86.06 168 GLU A N 1
ATOM 1391 C CA . GLU A 1 168 ? 9.688 -3.334 4.348 1 86.06 168 GLU A CA 1
ATOM 1392 C C . GLU A 1 168 ? 9.586 -1.826 4.555 1 86.06 168 GLU A C 1
ATOM 1394 O O . GLU A 1 168 ? 8.516 -1.242 4.379 1 86.06 168 GLU A O 1
ATOM 1399 N N . ASN A 1 169 ? 10.688 -1.233 5.02 1 92.25 169 ASN A N 1
ATOM 1400 C CA . ASN A 1 169 ? 10.758 0.218 5.152 1 92.25 169 ASN A CA 1
ATOM 1401 C C . ASN A 1 169 ? 10.992 0.893 3.803 1 92.25 169 ASN A C 1
ATOM 1403 O O . ASN A 1 169 ? 11.93 0.543 3.082 1 92.25 169 ASN A O 1
ATOM 1407 N N . VAL A 1 170 ? 10.141 1.774 3.465 1 90 170 VAL A N 1
ATOM 1408 C CA . VAL A 1 170 ? 10.289 2.521 2.221 1 90 170 VAL A CA 1
ATOM 1409 C C . VAL A 1 170 ? 10.383 4.016 2.523 1 90 170 VAL A C 1
ATOM 1411 O O . VAL A 1 170 ? 9.492 4.582 3.162 1 90 170 VAL A O 1
ATOM 1414 N N . VAL A 1 171 ? 11.469 4.652 2.059 1 94.38 171 VAL A N 1
ATOM 1415 C CA . VAL A 1 171 ? 11.664 6.086 2.238 1 94.38 171 VAL A CA 1
ATOM 1416 C C . VAL A 1 171 ? 11.453 6.809 0.91 1 94.38 171 VAL A C 1
ATOM 1418 O O . VAL A 1 171 ? 12.086 6.477 -0.094 1 94.38 171 VAL A O 1
ATOM 1421 N N . ARG A 1 172 ? 10.625 7.832 0.906 1 93.25 172 ARG A N 1
ATOM 1422 C CA . ARG A 1 172 ? 10.32 8.562 -0.319 1 93.25 172 ARG A CA 1
ATOM 1423 C C . ARG A 1 172 ? 11.023 9.922 -0.335 1 93.25 172 ARG A C 1
ATOM 1425 O O . ARG A 1 172 ? 11.359 10.438 -1.402 1 93.25 172 ARG A O 1
ATOM 1432 N N . LEU A 1 173 ? 11.102 10.453 0.782 1 94.88 173 LEU A N 1
ATOM 1433 C CA . LEU A 1 173 ? 11.695 11.781 0.908 1 94.88 173 LEU A CA 1
ATOM 1434 C C . LEU A 1 173 ? 12.344 11.961 2.277 1 94.88 173 LEU A C 1
ATOM 1436 O O . LEU A 1 173 ? 11.773 11.555 3.295 1 94.88 173 LEU A O 1
ATOM 1440 N N . CYS A 1 174 ? 13.477 12.414 2.295 1 96.56 174 CYS A N 1
ATOM 1441 C CA . CYS A 1 174 ? 14.188 12.844 3.494 1 96.56 174 CYS A CA 1
ATOM 1442 C C . CYS A 1 174 ? 14.969 14.133 3.236 1 96.56 174 CYS A C 1
ATOM 1444 O O . CYS A 1 174 ? 15.906 14.141 2.439 1 96.56 174 CYS A O 1
ATOM 1446 N N . ARG A 1 175 ? 14.562 15.148 3.904 1 95.25 175 ARG A N 1
ATOM 1447 C CA . ARG A 1 175 ? 15.219 16.438 3.654 1 95.25 175 ARG A CA 1
ATOM 1448 C C . ARG A 1 175 ? 15.234 17.297 4.914 1 95.25 175 ARG A C 1
ATOM 1450 O O . ARG A 1 175 ? 14.383 17.141 5.793 1 95.25 175 ARG A O 1
ATOM 1457 N N . LYS A 1 176 ? 16.234 18.156 4.906 1 93.19 176 LYS A N 1
ATOM 1458 C CA . LYS A 1 176 ? 16.234 19.156 5.953 1 93.19 176 LYS A CA 1
ATOM 1459 C C . LYS A 1 176 ? 15.125 20.188 5.742 1 93.19 176 LYS A C 1
ATOM 1461 O O . LYS A 1 176 ? 14.898 20.641 4.617 1 93.19 176 LYS A O 1
ATOM 1466 N N . LYS A 1 177 ? 14.32 20.344 6.887 1 93.5 177 LYS A N 1
ATOM 1467 C CA . LYS A 1 177 ? 13.289 21.375 6.781 1 93.5 177 LYS A CA 1
ATOM 1468 C C . LYS A 1 177 ? 13.914 22.766 6.684 1 93.5 177 LYS A C 1
ATOM 1470 O O . LYS A 1 177 ? 14.742 23.141 7.516 1 93.5 177 LYS A O 1
ATOM 1475 N N . THR A 1 178 ? 13.633 23.391 5.477 1 77.62 178 THR A N 1
ATOM 1476 C CA . THR A 1 178 ? 14.141 24.75 5.344 1 77.62 178 THR A CA 1
ATOM 1477 C C . THR A 1 178 ? 13.117 25.766 5.832 1 77.62 178 THR A C 1
ATOM 1479 O O . THR A 1 178 ? 11.906 25.562 5.672 1 77.62 178 THR A O 1
ATOM 1482 N N . LEU A 1 179 ? 13.375 26.531 6.844 1 63.91 179 LEU A N 1
ATOM 1483 C CA . LEU A 1 179 ? 12.523 27.625 7.309 1 63.91 179 LEU A CA 1
ATOM 1484 C C . LEU A 1 179 ? 12.102 28.516 6.148 1 63.91 179 LEU A C 1
ATOM 1486 O O . LEU A 1 179 ? 12.938 28.969 5.359 1 63.91 179 LEU A O 1
ATOM 1490 N N . ARG A 1 180 ? 10.992 28.141 5.426 1 48.09 180 ARG A N 1
ATOM 1491 C CA . ARG A 1 180 ? 10.602 29.203 4.512 1 48.09 180 ARG A CA 1
ATOM 1492 C C . ARG A 1 180 ? 10.188 30.453 5.273 1 48.09 180 ARG A C 1
ATOM 1494 O O . ARG A 1 180 ? 9.695 30.375 6.402 1 48.09 180 ARG A O 1
ATOM 1501 N N . MET B 1 1 ? -52.438 -18.438 -17.266 1 27.53 1 MET B N 1
ATOM 1502 C CA . MET B 1 1 ? -51.938 -17.391 -16.375 1 27.53 1 MET B CA 1
ATOM 1503 C C . MET B 1 1 ? -50.469 -17.562 -16.125 1 27.53 1 MET B C 1
ATOM 1505 O O . MET B 1 1 ? -50.031 -18.531 -15.492 1 27.53 1 MET B O 1
ATOM 1509 N N . ASP B 1 2 ? -49.562 -17.266 -17.125 1 29.39 2 ASP B N 1
ATOM 1510 C CA . ASP B 1 2 ? -48.156 -17.547 -17.422 1 29.39 2 ASP B CA 1
ATOM 1511 C C . ASP B 1 2 ? -47.25 -16.75 -16.5 1 29.39 2 ASP B C 1
ATOM 1513 O O . ASP B 1 2 ? -47.25 -15.516 -16.5 1 29.39 2 ASP B O 1
ATOM 1517 N N . THR B 1 3 ? -47.031 -17.266 -15.203 1 29.86 3 THR B N 1
ATOM 1518 C CA . THR B 1 3 ? -46.188 -16.672 -14.156 1 29.86 3 THR B CA 1
ATOM 1519 C C . THR B 1 3 ? -44.781 -16.438 -14.656 1 29.86 3 THR B C 1
ATOM 1521 O O . THR B 1 3 ? -44.062 -17.375 -14.977 1 29.86 3 THR B O 1
ATOM 1524 N N . GLU B 1 4 ? -44.562 -15.273 -15.297 1 27.7 4 GLU B N 1
ATOM 1525 C CA . GLU B 1 4 ? -43.281 -14.75 -15.781 1 27.7 4 GLU B CA 1
ATOM 1526 C C . GLU B 1 4 ? -42.25 -14.648 -14.648 1 27.7 4 GLU B C 1
ATOM 1528 O O . GLU B 1 4 ? -42.5 -13.961 -13.656 1 27.7 4 GLU B O 1
ATOM 1533 N N . MET B 1 5 ? -41.594 -15.766 -14.406 1 30.73 5 MET B N 1
ATOM 1534 C CA . MET B 1 5 ? -40.469 -15.875 -13.477 1 30.73 5 MET B CA 1
ATOM 1535 C C . MET B 1 5 ? -39.438 -14.797 -13.75 1 30.73 5 MET B C 1
ATOM 1537 O O . MET B 1 5 ? -38.844 -14.766 -14.828 1 30.73 5 MET B O 1
ATOM 1541 N N . GLY B 1 6 ? -39.75 -13.531 -13.289 1 27.02 6 GLY B N 1
ATOM 1542 C CA . GLY B 1 6 ? -38.812 -12.414 -13.375 1 27.02 6 GLY B CA 1
ATOM 1543 C C . GLY B 1 6 ? -37.438 -12.758 -12.898 1 27.02 6 GLY B C 1
ATOM 1544 O O . GLY B 1 6 ? -37.25 -13.438 -11.883 1 27.02 6 GLY B O 1
ATOM 1545 N N . GLY B 1 7 ? -36.438 -12.961 -13.82 1 24.02 7 GLY B N 1
ATOM 1546 C CA . GLY B 1 7 ? -35.031 -13.203 -13.758 1 24.02 7 GLY B CA 1
ATOM 1547 C C . GLY B 1 7 ? -34.281 -12.25 -12.836 1 24.02 7 GLY B C 1
ATOM 1548 O O . GLY B 1 7 ? -34.375 -11.031 -12.992 1 24.02 7 GLY B O 1
ATOM 1549 N N . ALA B 1 8 ? -34.188 -12.656 -11.484 1 27.47 8 ALA B N 1
ATOM 1550 C CA . ALA B 1 8 ? -33.406 -11.914 -10.5 1 27.47 8 ALA B CA 1
ATOM 1551 C C . ALA B 1 8 ? -32.031 -11.516 -11.07 1 27.47 8 ALA B C 1
ATOM 1553 O O . ALA B 1 8 ? -31.281 -12.367 -11.516 1 27.47 8 ALA B O 1
ATOM 1554 N N . GLU B 1 9 ? -31.953 -10.328 -11.742 1 27.08 9 GLU B N 1
ATOM 1555 C CA . GLU B 1 9 ? -30.688 -9.688 -12.094 1 27.08 9 GLU B CA 1
ATOM 1556 C C . GLU B 1 9 ? -29.703 -9.719 -10.922 1 27.08 9 GLU B C 1
ATOM 1558 O O . GLU B 1 9 ? -30.047 -9.281 -9.812 1 27.08 9 GLU B O 1
ATOM 1563 N N . SER B 1 10 ? -28.938 -10.766 -10.82 1 24.31 10 SER B N 1
ATOM 1564 C CA . SER B 1 10 ? -27.812 -10.883 -9.883 1 24.31 10 SER B CA 1
ATOM 1565 C C . SER B 1 10 ? -27.016 -9.594 -9.82 1 24.31 10 SER B C 1
ATOM 1567 O O . SER B 1 10 ? -26.391 -9.188 -10.805 1 24.31 10 SER B O 1
ATOM 1569 N N . LYS B 1 11 ? -27.641 -8.57 -9.141 1 28.22 11 LYS B N 1
ATOM 1570 C CA . LYS B 1 11 ? -26.875 -7.359 -8.844 1 28.22 11 LYS B CA 1
ATOM 1571 C C . LYS B 1 11 ? -25.453 -7.695 -8.406 1 28.22 11 LYS B C 1
ATOM 1573 O O . LYS B 1 11 ? -25.25 -8.461 -7.457 1 28.22 11 LYS B O 1
ATOM 1578 N N . LYS B 1 12 ? -24.547 -7.699 -9.352 1 28.33 12 LYS B N 1
ATOM 1579 C CA . LYS B 1 12 ? -23.094 -7.734 -9.125 1 28.33 12 LYS B CA 1
ATOM 1580 C C . LYS B 1 12 ? -22.703 -6.871 -7.93 1 28.33 12 LYS B C 1
ATOM 1582 O O . LYS B 1 12 ? -23.172 -5.738 -7.793 1 28.33 12 LYS B O 1
ATOM 1587 N N . PRO B 1 13 ? -22.484 -7.508 -6.875 1 29.41 13 PRO B N 1
ATOM 1588 C CA . PRO B 1 13 ? -21.984 -6.594 -5.844 1 29.41 13 PRO B CA 1
ATOM 1589 C C . PRO B 1 13 ? -21.062 -5.516 -6.402 1 29.41 13 PRO B C 1
ATOM 1591 O O . PRO B 1 13 ? -20.078 -5.832 -7.086 1 29.41 13 PRO B O 1
ATOM 1594 N N . ILE B 1 14 ? -21.547 -4.465 -6.977 1 27.67 14 ILE B N 1
ATOM 1595 C CA . ILE B 1 14 ? -20.75 -3.312 -7.375 1 27.67 14 ILE B CA 1
ATOM 1596 C C . ILE B 1 14 ? -19.734 -2.984 -6.281 1 27.67 14 ILE B C 1
ATOM 1598 O O . ILE B 1 14 ? -20.109 -2.541 -5.191 1 27.67 14 ILE B O 1
ATOM 1602 N N . CYS B 1 15 ? -18.906 -3.957 -5.82 1 28.89 15 CYS B N 1
ATOM 1603 C CA . CYS B 1 15 ? -17.781 -3.387 -5.09 1 28.89 15 CYS B CA 1
ATOM 1604 C C . CYS B 1 15 ? -17.359 -2.045 -5.688 1 28.89 15 CYS B C 1
ATOM 1606 O O . CYS B 1 15 ? -16.969 -1.972 -6.848 1 28.89 15 CYS B O 1
ATOM 1608 N N . ALA B 1 16 ? -18.141 -1.085 -5.434 1 29.83 16 ALA B N 1
ATOM 1609 C CA . ALA B 1 16 ? -17.625 0.246 -5.754 1 29.83 16 ALA B CA 1
ATOM 1610 C C . ALA B 1 16 ? -16.109 0.286 -5.66 1 29.83 16 ALA B C 1
ATOM 1612 O O . ALA B 1 16 ? -15.539 -0.05 -4.621 1 29.83 16 ALA B O 1
ATOM 1613 N N . GLU B 1 17 ? -15.32 -0.144 -6.59 1 34.72 17 GLU B N 1
ATOM 1614 C CA . GLU B 1 17 ? -13.914 0.067 -6.922 1 34.72 17 GLU B CA 1
ATOM 1615 C C . GLU B 1 17 ? -13.414 1.407 -6.387 1 34.72 17 GLU B C 1
ATOM 1617 O O . GLU B 1 17 ? -13.555 2.436 -7.051 1 34.72 17 GLU B O 1
ATOM 1622 N N . GLU B 1 18 ? -13.891 1.871 -5.285 1 34.81 18 GLU B N 1
ATOM 1623 C CA . GLU B 1 18 ? -13.109 3.07 -4.988 1 34.81 18 GLU B CA 1
ATOM 1624 C C . GLU B 1 18 ? -11.617 2.807 -5.133 1 34.81 18 GLU B C 1
ATOM 1626 O O . GLU B 1 18 ? -11.016 2.121 -4.301 1 34.81 18 GLU B O 1
ATOM 1631 N N . GLU B 1 19 ? -11.227 2.336 -6.211 1 37.03 19 GLU B N 1
ATOM 1632 C CA . GLU B 1 19 ? -9.812 2.412 -6.574 1 37.03 19 GLU B CA 1
ATOM 1633 C C . GLU B 1 19 ? -9.102 3.518 -5.801 1 37.03 19 GLU B C 1
ATOM 1635 O O . GLU B 1 19 ? -9.469 4.691 -5.902 1 37.03 19 GLU B O 1
ATOM 1640 N N . GLU B 1 20 ? -8.992 3.381 -4.629 1 44.44 20 GLU B N 1
ATOM 1641 C CA . GLU B 1 20 ? -8.086 4.336 -3.996 1 44.44 20 GLU B CA 1
ATOM 1642 C C . GLU B 1 20 ? -7.039 4.844 -4.988 1 44.44 20 GLU B C 1
ATOM 1644 O O . GLU B 1 20 ? -6.148 4.098 -5.395 1 44.44 20 GLU B O 1
ATOM 1649 N N . ASP B 1 21 ? -7.457 5.516 -6.07 1 48.88 21 ASP B N 1
ATOM 1650 C CA . ASP B 1 21 ? -6.953 5.996 -7.352 1 48.88 21 ASP B CA 1
ATOM 1651 C C . ASP B 1 21 ? -5.742 6.91 -7.16 1 48.88 21 ASP B C 1
ATOM 1653 O O . ASP B 1 21 ? -5.734 7.758 -6.27 1 48.88 21 ASP B O 1
ATOM 1657 N N . PRO B 1 22 ? -4.637 6.48 -7.613 1 56.12 22 PRO B N 1
ATOM 1658 C CA . PRO B 1 22 ? -3.584 7.449 -7.922 1 56.12 22 PRO B CA 1
ATOM 1659 C C . PRO B 1 22 ? -4.125 8.859 -8.141 1 56.12 22 PRO B C 1
ATOM 1661 O O . PRO B 1 22 ? -3.428 9.844 -7.879 1 56.12 22 PRO B O 1
ATOM 1664 N N . TRP B 1 23 ? -5.391 8.852 -8.25 1 59.66 23 TRP B N 1
ATOM 1665 C CA . TRP B 1 23 ? -5.961 10.148 -8.602 1 59.66 23 TRP B CA 1
ATOM 1666 C C . TRP B 1 23 ? -6.098 11.031 -7.371 1 59.66 23 TRP B C 1
ATOM 1668 O O . TRP B 1 23 ? -6.07 12.258 -7.473 1 59.66 23 TRP B O 1
ATOM 1678 N N . LYS B 1 24 ? -6.152 10.406 -6.195 1 69 24 LYS B N 1
ATOM 1679 C CA . LYS B 1 24 ? -6.34 11.211 -4.996 1 69 24 LYS B CA 1
ATOM 1680 C C . LYS B 1 24 ? -5.105 12.055 -4.703 1 69 24 LYS B C 1
ATOM 1682 O O . LYS B 1 24 ? -5.215 13.172 -4.191 1 69 24 LYS B O 1
ATOM 1687 N N . ARG B 1 25 ? -4.039 11.586 -5.199 1 76.38 25 ARG B N 1
ATOM 1688 C CA . ARG B 1 25 ? -2.803 12.328 -4.969 1 76.38 25 ARG B CA 1
ATOM 1689 C C . ARG B 1 25 ? -2.715 13.547 -5.879 1 76.38 25 ARG B C 1
ATOM 1691 O O . ARG B 1 25 ? -2.002 14.5 -5.574 1 76.38 25 ARG B O 1
ATOM 1698 N N . GLU B 1 26 ? -3.518 13.453 -6.883 1 80.5 26 GLU B N 1
ATOM 1699 C CA . GLU B 1 26 ? -3.508 14.555 -7.844 1 80.5 26 GLU B CA 1
ATOM 1700 C C . GLU B 1 26 ? -4.594 15.578 -7.52 1 80.5 26 GLU B C 1
ATOM 1702 O O . GLU B 1 26 ? -4.633 16.656 -8.109 1 80.5 26 GLU B O 1
ATOM 1707 N N . LEU B 1 27 ? -5.328 15.297 -6.586 1 81.38 27 LEU B N 1
ATOM 1708 C CA . LEU B 1 27 ? -6.504 16.109 -6.305 1 81.38 27 LEU B CA 1
ATOM 1709 C C . LEU B 1 27 ? -6.102 17.547 -5.938 1 81.38 27 LEU B C 1
ATOM 1711 O O . LEU B 1 27 ? -6.68 18.5 -6.445 1 81.38 27 LEU B O 1
ATOM 1715 N N . PRO B 1 28 ? -5.121 17.703 -5.098 1 84.81 28 PRO B N 1
ATOM 1716 C CA . PRO B 1 28 ? -4.762 19.078 -4.746 1 84.81 28 PRO B CA 1
ATOM 1717 C C . PRO B 1 28 ? -4.379 19.922 -5.965 1 84.81 28 PRO B C 1
ATOM 1719 O O . PRO B 1 28 ? -4.867 21.031 -6.129 1 84.81 28 PRO B O 1
ATOM 1722 N N . GLN B 1 29 ? -3.607 19.312 -6.801 1 86.62 29 GLN B N 1
ATOM 1723 C CA . GLN B 1 29 ? -3.17 20.047 -7.992 1 86.62 29 GLN B CA 1
ATOM 1724 C C . GLN B 1 29 ? -4.34 20.297 -8.938 1 86.62 29 GLN B C 1
ATOM 1726 O O . GLN B 1 29 ? -4.496 21.406 -9.453 1 86.62 29 GLN B O 1
ATOM 1731 N N . LYS B 1 30 ? -5.117 19.375 -9.148 1 83.62 30 LYS B N 1
ATOM 1732 C CA . LYS B 1 30 ? -6.242 19.5 -10.07 1 83.62 30 LYS B CA 1
ATOM 1733 C C . LYS B 1 30 ? -7.281 20.484 -9.547 1 83.62 30 LYS B C 1
ATOM 1735 O O . LYS B 1 30 ? -7.848 21.25 -10.32 1 83.62 30 LYS B O 1
ATOM 1740 N N . TYR B 1 31 ? -7.496 20.406 -8.266 1 83.44 31 TYR B N 1
ATOM 1741 C CA . TYR B 1 31 ? -8.461 21.312 -7.645 1 83.44 31 TYR B CA 1
ATOM 1742 C C . TYR B 1 31 ? -8.016 22.766 -7.785 1 83.44 31 TYR B C 1
ATOM 1744 O O . TYR B 1 31 ? -8.805 23.625 -8.188 1 83.44 31 TYR B O 1
ATOM 1752 N N . LEU B 1 32 ? -6.809 23.016 -7.535 1 87 32 LEU B N 1
ATOM 1753 C CA . LEU B 1 32 ? -6.285 24.375 -7.559 1 87 32 LEU B CA 1
ATOM 1754 C C . LEU B 1 32 ? -6.141 24.875 -8.992 1 87 32 LEU B C 1
ATOM 1756 O O . LEU B 1 32 ? -6.105 26.078 -9.227 1 87 32 LEU B O 1
ATOM 1760 N N . ALA B 1 33 ? -6.055 23.922 -9.914 1 85.44 33 ALA B N 1
ATOM 1761 C CA . ALA B 1 33 ? -6.023 24.281 -11.328 1 85.44 33 ALA B CA 1
ATOM 1762 C C . ALA B 1 33 ? -7.438 24.438 -11.883 1 85.44 33 ALA B C 1
ATOM 1764 O O . ALA B 1 33 ? -7.617 24.656 -13.086 1 85.44 33 ALA B O 1
ATOM 1765 N N . ASN B 1 34 ? -8.422 24.328 -11 1 79.81 34 ASN B N 1
ATOM 1766 C CA . ASN B 1 34 ? -9.828 24.484 -11.352 1 79.81 34 ASN B CA 1
ATOM 1767 C C . ASN B 1 34 ? -10.258 23.453 -12.391 1 79.81 34 ASN B C 1
ATOM 1769 O O . ASN B 1 34 ? -11.031 23.766 -13.305 1 79.81 34 ASN B O 1
ATOM 1773 N N . GLU B 1 35 ? -9.602 22.297 -12.289 1 77.12 35 GLU B N 1
ATOM 1774 C CA . GLU B 1 35 ? -10.062 21.203 -13.148 1 77.12 35 GLU B CA 1
ATOM 1775 C C . GLU B 1 35 ? -11.398 20.656 -12.664 1 77.12 35 GLU B C 1
ATOM 1777 O O . GLU B 1 35 ? -11.734 20.766 -11.492 1 77.12 35 GLU B O 1
ATOM 1782 N N . ASN B 1 36 ? -12.18 20.234 -13.617 1 65.62 36 ASN B N 1
ATOM 1783 C CA . ASN B 1 36 ? -13.461 19.641 -13.258 1 65.62 36 ASN B CA 1
ATOM 1784 C C . ASN B 1 36 ? -13.273 18.297 -12.547 1 65.62 36 ASN B C 1
ATOM 1786 O O . ASN B 1 36 ? -13.086 17.266 -13.188 1 65.62 36 ASN B O 1
ATOM 1790 N N . LEU B 1 37 ? -13 18.203 -11.406 1 62.19 37 LEU B N 1
ATOM 1791 C CA . LEU B 1 37 ? -12.664 16.969 -10.703 1 62.19 37 LEU B CA 1
ATOM 1792 C C . LEU B 1 37 ? -13.922 16.25 -10.25 1 62.19 37 LEU B C 1
ATOM 1794 O O . LEU B 1 37 ? -14.102 15.055 -10.539 1 62.19 37 LEU B O 1
ATOM 1798 N N . TRP B 1 38 ? -14.578 16.547 -9.133 1 60.75 38 TRP B N 1
ATOM 1799 C CA . TRP B 1 38 ? -15.773 15.961 -8.531 1 60.75 38 TRP B CA 1
ATOM 1800 C C . TRP B 1 38 ? -16.875 17 -8.375 1 60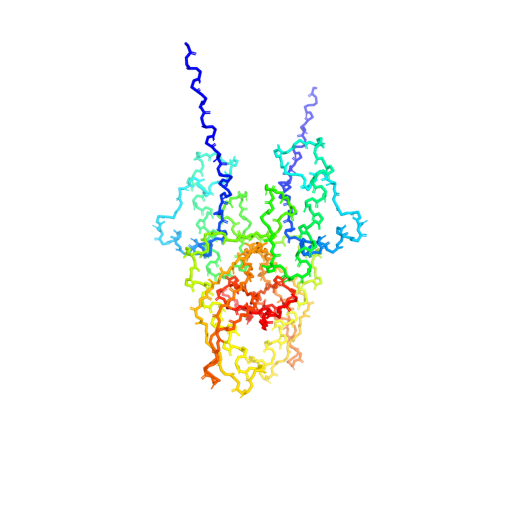.75 38 TRP B C 1
ATOM 1802 O O . TRP B 1 38 ? -16.641 18.203 -8.586 1 60.75 38 TRP B O 1
ATOM 1812 N N . ASN B 1 39 ? -17.984 16.312 -8.266 1 62.41 39 ASN B N 1
ATOM 1813 C CA . ASN B 1 39 ? -19.094 17.172 -7.867 1 62.41 39 ASN B CA 1
ATOM 1814 C C . ASN B 1 39 ? -18.797 17.891 -6.555 1 62.41 39 ASN B C 1
ATOM 1816 O O . ASN B 1 39 ? -18.219 17.312 -5.641 1 62.41 39 ASN B O 1
ATOM 1820 N N . ASP B 1 40 ? -18.734 19.156 -6.605 1 62.25 40 ASP B N 1
ATOM 1821 C CA . ASP B 1 40 ? -18.516 20 -5.438 1 62.25 40 ASP B CA 1
ATOM 1822 C C . ASP B 1 40 ? -19.078 19.359 -4.172 1 62.25 40 ASP B C 1
ATOM 1824 O O . ASP B 1 40 ? -18.469 19.453 -3.1 1 62.25 40 ASP B O 1
ATOM 1828 N N . ASP B 1 41 ? -20.062 18.578 -4.395 1 68.19 41 ASP B N 1
ATOM 1829 C CA . ASP B 1 41 ? -20.734 18.016 -3.23 1 68.19 41 ASP B CA 1
ATOM 1830 C C . ASP B 1 41 ? -19.906 16.875 -2.619 1 68.19 41 ASP B C 1
ATOM 1832 O O . ASP B 1 41 ? -20.062 16.562 -1.436 1 68.19 41 ASP B O 1
ATOM 1836 N N . ASP B 1 42 ? -18.969 16.453 -3.404 1 67.38 42 ASP B N 1
ATOM 1837 C CA .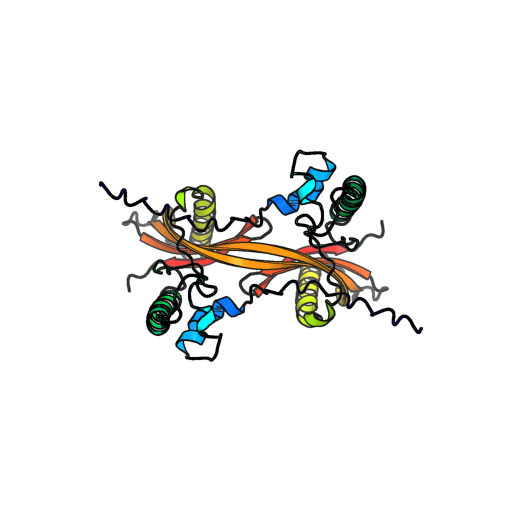 ASP B 1 42 ? -18.156 15.344 -2.912 1 67.38 42 ASP B CA 1
ATOM 1838 C C . ASP B 1 42 ? -17.125 15.828 -1.891 1 67.38 42 ASP B C 1
ATOM 1840 O O . ASP B 1 42 ? -16.625 15.031 -1.097 1 67.38 42 ASP B O 1
ATOM 1844 N N . PHE B 1 43 ? -16.984 17.094 -1.917 1 69.19 43 PHE B N 1
ATOM 1845 C CA . PHE B 1 43 ? -15.961 17.656 -1.052 1 69.19 43 PHE B CA 1
ATOM 1846 C C . PHE B 1 43 ? -16.562 18.125 0.269 1 69.19 43 PHE B C 1
ATOM 1848 O O . PHE B 1 43 ? -15.828 18.438 1.213 1 69.19 43 PHE B O 1
ATOM 1855 N N . ILE B 1 44 ? -17.828 18.094 0.284 1 74 44 ILE B N 1
ATOM 1856 C CA . ILE B 1 44 ? -18.5 18.531 1.501 1 74 44 ILE B CA 1
ATOM 1857 C C . ILE B 1 44 ? -18.656 17.359 2.459 1 74 44 ILE B C 1
ATOM 1859 O O . ILE B 1 44 ? -19.047 16.266 2.049 1 74 44 ILE B O 1
ATOM 1863 N N . PRO B 1 45 ? -18.219 17.719 3.67 1 75.06 45 PRO B N 1
ATOM 1864 C CA . PRO B 1 45 ? -18.469 16.641 4.629 1 75.06 45 PRO B CA 1
ATOM 1865 C C . PRO B 1 45 ? -19.922 16.156 4.617 1 75.06 45 PRO B C 1
ATOM 1867 O O . PRO B 1 45 ? -20.844 16.953 4.402 1 75.06 45 PRO B O 1
ATOM 1870 N N . LYS B 1 46 ? -20.047 14.82 4.77 1 73.12 46 LYS B N 1
ATOM 1871 C CA . LYS B 1 46 ? -21.359 14.188 4.688 1 73.12 46 LYS B CA 1
ATOM 1872 C C . LYS B 1 46 ? -22.359 14.859 5.625 1 73.12 46 LYS B C 1
ATOM 1874 O O . LYS B 1 46 ? -23.531 14.969 5.305 1 73.12 46 LYS B O 1
ATOM 1879 N N . THR B 1 47 ? -21.859 15.43 6.711 1 75.06 47 THR B N 1
ATOM 1880 C CA . THR B 1 47 ? -22.781 15.961 7.719 1 75.06 47 THR B CA 1
ATOM 1881 C C . THR B 1 47 ? -22.969 17.469 7.531 1 75.06 47 THR B C 1
ATOM 1883 O O . THR B 1 47 ? -23.781 18.078 8.227 1 75.06 47 THR B O 1
ATOM 1886 N N . ALA B 1 48 ? -22.328 17.969 6.586 1 76.06 48 ALA B N 1
ATOM 1887 C CA . ALA B 1 48 ? -22.391 19.422 6.441 1 76.06 48 ALA B CA 1
ATOM 1888 C C . ALA B 1 48 ? -23.5 19.844 5.492 1 76.06 48 ALA B C 1
ATOM 1890 O O . ALA B 1 48 ? -23.859 19.094 4.578 1 76.06 48 ALA B O 1
ATOM 1891 N N . SER B 1 49 ? -24.125 20.938 5.824 1 78.5 49 SER B N 1
ATOM 1892 C CA . SER B 1 49 ? -25.172 21.5 4.965 1 78.5 49 SER B CA 1
ATOM 1893 C C . SER B 1 49 ? -24.594 21.984 3.639 1 78.5 49 SER B C 1
ATOM 1895 O O . SER B 1 49 ? -23.531 22.594 3.607 1 78.5 49 SER B O 1
ATOM 1897 N N . LYS B 1 50 ? -25.344 21.719 2.662 1 77.06 50 LYS B N 1
ATOM 1898 C CA . LYS B 1 50 ? -24.969 22.172 1.325 1 77.06 50 LYS B CA 1
ATOM 1899 C C . LYS B 1 50 ? -24.969 23.688 1.241 1 77.06 50 LYS B C 1
ATOM 1901 O O . LYS B 1 50 ? -24.344 24.266 0.357 1 77.06 50 LYS B O 1
ATOM 1906 N N . ASP B 1 51 ? -25.625 24.328 2.195 1 81.25 51 ASP B N 1
ATOM 1907 C CA . ASP B 1 51 ? -25.688 25.781 2.209 1 81.25 51 ASP B CA 1
ATOM 1908 C C . ASP B 1 51 ? -24.328 26.391 2.498 1 81.25 51 ASP B C 1
ATOM 1910 O O . ASP B 1 51 ? -24.094 27.578 2.219 1 81.25 51 ASP B O 1
ATOM 1914 N N . ASN B 1 52 ? -23.484 25.516 3.008 1 81.94 52 ASN B N 1
ATOM 1915 C CA . ASN B 1 52 ? -22.156 26 3.373 1 81.94 52 ASN B CA 1
ATOM 1916 C C . ASN B 1 52 ? -21.125 25.641 2.316 1 81.94 52 ASN B C 1
ATOM 1918 O O . ASN B 1 52 ? -19.922 25.562 2.615 1 81.94 52 ASN B O 1
ATOM 1922 N N . ARG B 1 53 ? -21.562 25.516 1.121 1 78.5 53 ARG B N 1
ATOM 1923 C CA . ARG B 1 53 ? -20.719 25.062 0.025 1 78.5 53 ARG B CA 1
ATOM 1924 C C . ARG B 1 53 ? -19.547 26.016 -0.18 1 78.5 53 ARG B C 1
ATOM 1926 O O . ARG B 1 53 ? -18.406 25.594 -0.336 1 78.5 53 ARG B O 1
ATOM 1933 N N . ASP B 1 54 ? -19.859 27.297 -0.189 1 81.5 54 ASP B N 1
ATOM 1934 C CA . ASP B 1 54 ? -18.812 28.297 -0.435 1 81.5 54 ASP B CA 1
ATOM 1935 C C . ASP B 1 54 ? -17.75 28.266 0.669 1 81.5 54 ASP B C 1
ATOM 1937 O O . ASP B 1 54 ? -16.562 28.422 0.401 1 81.5 54 ASP B O 1
ATOM 1941 N N . LEU B 1 55 ? -18.234 28.109 1.868 1 85.31 55 LEU B N 1
ATOM 1942 C CA . LEU B 1 55 ? -17.312 28.016 2.996 1 85.31 55 LEU B CA 1
ATOM 1943 C C . LEU B 1 55 ? -16.391 26.812 2.859 1 85.31 55 LEU B C 1
ATOM 1945 O O . LEU B 1 55 ? -15.188 26.906 3.061 1 85.31 55 LEU B O 1
ATOM 1949 N N . PHE B 1 56 ? -16.875 25.766 2.463 1 82.38 56 PHE B N 1
ATOM 1950 C CA . PHE B 1 56 ? -16.078 24.547 2.361 1 82.38 56 PHE B CA 1
ATOM 1951 C C . PHE B 1 56 ? -15.141 24.609 1.168 1 82.38 56 PHE B C 1
ATOM 1953 O O . PHE B 1 56 ? -14.031 24.062 1.217 1 82.38 56 PHE B O 1
ATOM 1960 N N . ARG B 1 57 ? -15.547 25.297 0.177 1 80.56 57 ARG B N 1
ATOM 1961 C CA . ARG B 1 57 ? -14.641 25.5 -0.949 1 80.56 57 ARG B CA 1
ATOM 1962 C C . ARG B 1 57 ? -13.375 26.234 -0.512 1 80.56 57 ARG B C 1
ATOM 1964 O O . ARG B 1 57 ? -12.273 25.906 -0.948 1 80.56 57 ARG B O 1
ATOM 1971 N N . LYS B 1 58 ? -13.594 27.172 0.314 1 85.56 58 LYS B N 1
ATOM 1972 C CA . LYS B 1 58 ? -12.453 27.922 0.821 1 85.56 58 LYS B CA 1
ATOM 1973 C C . LYS B 1 58 ? -11.562 27.062 1.705 1 85.56 58 LYS B C 1
ATOM 1975 O O . LYS B 1 58 ? -10.336 27.109 1.607 1 85.56 58 LYS B O 1
ATOM 1980 N N . ILE B 1 59 ? -12.148 26.328 2.508 1 85.88 59 ILE B N 1
ATOM 1981 C CA . ILE B 1 59 ? -11.414 25.469 3.426 1 85.88 59 ILE B CA 1
ATOM 1982 C C . ILE B 1 59 ? -10.602 24.453 2.635 1 85.88 59 ILE B C 1
ATOM 1984 O O . ILE B 1 59 ? -9.406 24.25 2.9 1 85.88 59 ILE B O 1
ATOM 1988 N N . TYR B 1 60 ? -11.195 23.969 1.622 1 82.44 60 TYR B N 1
ATOM 1989 C CA . TYR B 1 60 ? -10.492 22.969 0.81 1 82.44 60 TYR B CA 1
ATOM 1990 C C . TYR B 1 60 ? -9.375 23.625 0.006 1 82.44 60 TYR B C 1
ATOM 1992 O O . TYR B 1 60 ? -8.32 23.016 -0.199 1 82.44 60 TYR B O 1
ATOM 2000 N N . GLY B 1 61 ? -9.703 24.719 -0.436 1 86.25 61 GLY B N 1
ATOM 2001 C CA . GLY B 1 61 ? -8.656 25.438 -1.14 1 86.25 61 GLY B CA 1
ATOM 2002 C C . GLY B 1 61 ? -7.406 25.656 -0.302 1 86.25 61 GLY B C 1
ATOM 2003 O O . GLY B 1 61 ? -6.293 25.422 -0.776 1 86.25 61 GLY B O 1
ATOM 2004 N N . ARG B 1 62 ? -7.617 26.047 0.863 1 90.25 62 ARG B N 1
ATOM 2005 C CA . ARG B 1 62 ? -6.504 26.234 1.784 1 90.25 62 ARG B CA 1
ATOM 2006 C C . ARG B 1 62 ? -5.801 24.922 2.086 1 90.25 62 ARG B C 1
ATOM 2008 O O . ARG B 1 62 ? -4.57 24.844 2.076 1 90.25 62 ARG B O 1
ATOM 2015 N N . TYR B 1 63 ? -6.598 24 2.289 1 89.25 63 TYR B N 1
ATOM 2016 C CA . TYR B 1 63 ? -6.09 22.672 2.59 1 89.25 63 TYR B CA 1
ATOM 2017 C C . TYR B 1 63 ? -5.219 22.141 1.453 1 89.25 63 TYR B C 1
ATOM 2019 O O . TYR B 1 63 ? -4.094 21.688 1.68 1 89.25 63 TYR B O 1
ATOM 2027 N N . PHE B 1 64 ? -5.668 22.25 0.312 1 88.88 64 PHE B N 1
ATOM 2028 C CA . PHE B 1 64 ? -4.938 21.75 -0.849 1 88.88 64 PHE B CA 1
ATOM 2029 C C . PHE B 1 64 ? -3.682 22.578 -1.091 1 88.88 64 PHE B C 1
ATOM 2031 O O . PHE B 1 64 ? -2.648 22.047 -1.499 1 88.88 64 PHE B O 1
ATOM 2038 N N . ARG B 1 65 ? -3.697 23.844 -0.826 1 92.56 65 ARG B N 1
ATOM 2039 C CA . ARG B 1 65 ? -2.506 24.672 -0.948 1 92.56 65 ARG B CA 1
ATOM 2040 C C . ARG B 1 65 ? -1.436 24.25 0.052 1 92.56 65 ARG B C 1
ATOM 2042 O O . ARG B 1 65 ? -0.252 24.203 -0.286 1 92.56 65 ARG B O 1
ATOM 2049 N N . GLN B 1 66 ? -1.916 23.953 1.233 1 93.12 66 GLN B N 1
ATOM 2050 C CA . GLN B 1 66 ? -0.982 23.516 2.262 1 93.12 66 GLN B CA 1
ATOM 2051 C C . GLN B 1 66 ? -0.276 22.219 1.837 1 93.12 66 GLN B C 1
ATOM 2053 O O . GLN B 1 66 ? 0.935 22.094 2.02 1 93.12 66 GLN B O 1
ATOM 2058 N N . ILE B 1 67 ? -1.047 21.328 1.276 1 92.12 67 ILE B N 1
ATOM 2059 C CA . ILE B 1 67 ? -0.508 20.031 0.848 1 92.12 67 ILE B CA 1
ATOM 2060 C C . ILE B 1 67 ? 0.558 20.25 -0.224 1 92.12 67 ILE B C 1
ATOM 2062 O O . ILE B 1 67 ? 1.652 19.688 -0.144 1 92.12 67 ILE B O 1
ATOM 2066 N N . LEU B 1 68 ? 0.305 21.094 -1.137 1 91.44 68 LEU B N 1
ATOM 2067 C CA . LEU B 1 68 ? 1.225 21.312 -2.246 1 91.44 68 LEU B CA 1
ATOM 2068 C C . LEU B 1 68 ? 2.465 22.078 -1.781 1 91.44 68 LEU B C 1
ATOM 2070 O O . LEU B 1 68 ? 3.582 21.75 -2.193 1 91.44 68 LEU B O 1
ATOM 2074 N N . GLN B 1 69 ? 2.281 22.984 -0.93 1 92.06 69 GLN B N 1
ATOM 2075 C CA . GLN B 1 69 ? 3.381 23.844 -0.501 1 92.06 69 GLN B CA 1
ATOM 2076 C C . GLN B 1 69 ? 4.336 23.094 0.424 1 92.06 69 GLN B C 1
ATOM 2078 O O . GLN B 1 69 ? 5.539 23.359 0.426 1 92.06 69 GLN B O 1
ATOM 2083 N N . SER B 1 70 ? 3.869 22.203 1.165 1 93.75 70 SER B N 1
ATOM 2084 C CA . SER B 1 70 ? 4.695 21.547 2.174 1 93.75 70 SER B CA 1
ATOM 2085 C C . SER B 1 70 ? 4.938 20.078 1.824 1 93.75 70 SER B C 1
ATOM 2087 O O . SER B 1 70 ? 5.566 19.344 2.594 1 93.75 70 SER B O 1
ATOM 2089 N N . ASP B 1 71 ? 4.328 19.625 0.698 1 92.94 71 ASP B N 1
ATOM 2090 C CA . ASP B 1 71 ? 4.391 18.219 0.304 1 92.94 71 ASP B CA 1
ATOM 2091 C C . ASP B 1 71 ? 3.713 17.328 1.342 1 92.94 71 ASP B C 1
ATOM 2093 O O . ASP B 1 71 ? 4.18 16.219 1.614 1 92.94 71 ASP B O 1
ATOM 2097 N N . GLY B 1 72 ? 2.691 17.938 2.035 1 93.62 72 GLY B N 1
ATOM 2098 C CA . GLY B 1 72 ? 1.886 17.125 2.941 1 93.62 72 GLY B CA 1
ATOM 2099 C C . GLY B 1 72 ? 2.359 17.203 4.379 1 93.62 72 GLY B C 1
ATOM 2100 O O . GLY B 1 72 ? 1.731 16.625 5.273 1 93.62 72 GLY B O 1
ATOM 2101 N N . PHE B 1 73 ? 3.375 18.016 4.723 1 96.19 73 PHE B N 1
ATOM 2102 C CA . PHE B 1 73 ? 3.969 18 6.051 1 96.19 73 PHE B CA 1
ATOM 2103 C C . PHE B 1 73 ? 3.27 19 6.965 1 96.19 73 PHE B C 1
ATOM 2105 O O . PHE B 1 73 ? 3.146 18.766 8.172 1 96.19 73 PHE B O 1
ATOM 2112 N N . ASP B 1 74 ? 2.934 20.109 6.473 1 94.06 74 ASP B N 1
ATOM 2113 C CA . ASP B 1 74 ? 2.344 21.172 7.266 1 94.06 74 ASP B CA 1
ATOM 2114 C C . ASP B 1 74 ? 0.896 21.438 6.852 1 94.06 74 ASP B C 1
ATOM 2116 O O . ASP B 1 74 ? 0.625 22.312 6.039 1 94.06 74 ASP B O 1
ATOM 2120 N N . ILE B 1 75 ? 0.007 20.672 7.43 1 92.19 75 ILE B N 1
ATOM 2121 C CA . ILE B 1 75 ? -1.4 20.797 7.07 1 92.19 75 ILE B CA 1
ATOM 2122 C C . ILE B 1 75 ? -2.236 21.047 8.328 1 92.19 75 ILE B C 1
ATOM 2124 O O . ILE B 1 75 ? -1.904 20.547 9.406 1 92.19 75 ILE B O 1
ATOM 2128 N N . ASP B 1 76 ? -3.32 21.75 8.109 1 87.62 76 ASP B N 1
ATOM 2129 C CA . ASP B 1 76 ? -4.301 21.953 9.172 1 87.62 76 ASP B CA 1
ATOM 2130 C C . ASP B 1 76 ? -5.273 20.766 9.242 1 87.62 76 ASP B C 1
ATOM 2132 O O . ASP B 1 76 ? -5.355 19.969 8.305 1 87.62 76 ASP B O 1
ATOM 2136 N N . ILE B 1 77 ? -5.902 20.719 10.398 1 84.25 77 ILE B N 1
ATOM 2137 C CA . ILE B 1 77 ? -6.945 19.719 10.539 1 84.25 77 ILE B CA 1
ATOM 2138 C C . ILE B 1 77 ? -8.141 20.078 9.656 1 84.25 77 ILE B C 1
ATOM 2140 O O . ILE B 1 77 ? -8.688 21.172 9.781 1 84.25 77 ILE B O 1
ATOM 2144 N N . TYR B 1 78 ? -8.32 19.156 8.625 1 78.19 78 TYR B N 1
ATOM 2145 C CA . TYR B 1 78 ? -9.516 19.328 7.809 1 78.19 78 TYR B CA 1
ATOM 2146 C C . TYR B 1 78 ? -10.766 18.891 8.562 1 78.19 78 TYR B C 1
ATOM 2148 O O . TYR B 1 78 ? -10.758 17.844 9.227 1 78.19 78 TYR B O 1
ATOM 2156 N N . PRO B 1 79 ? -11.711 19.75 8.344 1 66.62 79 PRO B N 1
ATOM 2157 C CA . PRO B 1 79 ? -12.93 19.375 9.078 1 66.62 79 PRO B CA 1
ATOM 2158 C C . PRO B 1 79 ? -13.703 18.25 8.406 1 66.62 79 PRO B C 1
ATOM 2160 O O . PRO B 1 79 ? -13.938 18.281 7.195 1 66.62 79 PRO B O 1
ATOM 2163 N N . GLY B 1 80 ? -14.039 17.219 9.156 1 64.5 80 GLY B N 1
ATOM 2164 C CA . GLY B 1 80 ? -14.992 16.203 8.734 1 64.5 80 GLY B CA 1
ATOM 2165 C C . GLY B 1 80 ? -14.352 15.047 8.008 1 64.5 80 GLY B C 1
ATOM 2166 O O . GLY B 1 80 ? -13.117 14.938 7.961 1 64.5 80 GLY B O 1
ATOM 2167 N N . ASP B 1 81 ? -15.156 14.164 7.719 1 66 81 ASP B N 1
ATOM 2168 C CA . ASP B 1 81 ? -14.781 12.953 7 1 66 81 ASP B CA 1
ATOM 2169 C C . ASP B 1 81 ? -15.055 13.094 5.504 1 66 81 ASP B C 1
ATOM 2171 O O . ASP B 1 81 ? -16.016 12.516 4.984 1 66 81 ASP B O 1
ATOM 2175 N N . ALA B 1 82 ? -14.406 14.047 4.902 1 64.62 82 ALA B N 1
ATOM 2176 C CA . ALA B 1 82 ? -14.641 14.242 3.473 1 64.62 82 ALA B CA 1
ATOM 2177 C C . ALA B 1 82 ? -13.711 13.352 2.645 1 64.62 82 ALA B C 1
ATOM 2179 O O . ALA B 1 82 ? -12.57 13.094 3.039 1 64.62 82 ALA B O 1
ATOM 2180 N N . LYS B 1 83 ? -14.25 12.922 1.54 1 67 83 LYS B N 1
ATOM 2181 C CA . LYS B 1 83 ? -13.508 12.102 0.59 1 67 83 LYS B CA 1
ATOM 2182 C C . LYS B 1 83 ? -12.234 12.805 0.138 1 67 83 LYS B C 1
ATOM 2184 O O . LYS B 1 83 ? -11.242 12.148 -0.199 1 67 83 LYS B O 1
ATOM 2189 N N . ALA B 1 84 ? -12.297 14.117 0.297 1 69.75 84 ALA B N 1
ATOM 2190 C CA . ALA B 1 84 ? -11.18 14.898 -0.224 1 69.75 84 ALA B CA 1
ATOM 2191 C C . ALA B 1 84 ? -10.062 15.008 0.809 1 69.75 84 ALA B C 1
ATOM 2193 O O . ALA B 1 84 ? -8.93 15.367 0.471 1 69.75 84 ALA B O 1
ATOM 2194 N N . ALA B 1 85 ? -10.398 14.633 2.029 1 77.44 85 ALA B N 1
ATOM 2195 C CA . ALA B 1 85 ? -9.398 14.773 3.084 1 77.44 85 ALA B CA 1
ATOM 2196 C C . ALA B 1 85 ? -8.469 13.562 3.113 1 77.44 85 ALA B C 1
ATOM 2198 O O . ALA B 1 85 ? -8.602 12.688 3.971 1 77.44 85 ALA B O 1
ATOM 2199 N N . MET B 1 86 ? -7.484 13.609 2.246 1 80.81 86 MET B N 1
ATOM 2200 C CA . MET B 1 86 ? -6.586 12.469 2.084 1 80.81 86 MET B CA 1
ATOM 2201 C C . MET B 1 86 ? -5.469 12.5 3.119 1 80.81 86 MET B C 1
ATOM 2203 O O . MET B 1 86 ? -5.086 11.461 3.662 1 80.81 86 MET B O 1
ATOM 2207 N N . TYR B 1 87 ? -4.984 13.719 3.326 1 88.69 87 TYR B N 1
ATOM 2208 C CA . TYR B 1 87 ? -3.945 13.883 4.336 1 88.69 87 TYR B CA 1
ATOM 2209 C C . TYR B 1 87 ? -4.555 14.172 5.703 1 88.69 87 TYR B C 1
ATOM 2211 O O . TYR B 1 87 ? -5.387 15.078 5.84 1 88.69 87 TYR B O 1
ATOM 2219 N N . ILE B 1 88 ? -4.137 13.383 6.648 1 89.44 88 ILE B N 1
ATOM 2220 C CA . ILE B 1 88 ? -4.734 13.492 7.973 1 89.44 88 ILE B CA 1
ATOM 2221 C C . ILE B 1 88 ? -3.641 13.703 9.016 1 89.44 88 ILE B C 1
ATOM 2223 O O . ILE B 1 88 ? -2.688 12.922 9.094 1 89.44 88 ILE B O 1
ATOM 2227 N N . PRO B 1 89 ? -3.805 14.766 9.781 1 92.88 89 PRO B N 1
ATOM 2228 C CA . PRO B 1 89 ? -2.887 14.867 10.914 1 92.88 89 PRO B CA 1
ATOM 2229 C C . PRO B 1 89 ? -3.053 13.727 11.914 1 92.88 89 PRO B C 1
ATOM 2231 O O . PRO B 1 89 ? -4.176 13.383 12.289 1 92.88 89 PRO B O 1
ATOM 2234 N N . TYR B 1 90 ? -1.97 13.117 12.211 1 93.19 90 TYR B N 1
ATOM 2235 C CA . TYR B 1 90 ? -1.975 12.055 13.211 1 93.19 90 TYR B CA 1
ATOM 2236 C C . TYR B 1 90 ? -1.75 12.609 14.609 1 93.19 90 TYR B C 1
ATOM 2238 O O . TYR B 1 90 ? -0.635 12.562 15.133 1 93.19 90 TYR B O 1
ATOM 2246 N N . LEU B 1 91 ? -2.811 12.906 15.266 1 91.19 91 LEU B N 1
ATOM 2247 C CA . LEU B 1 91 ? -2.736 13.664 16.516 1 91.19 91 LEU B CA 1
ATOM 2248 C C . LEU B 1 91 ? -2.297 12.766 17.672 1 91.19 91 LEU B C 1
ATOM 2250 O O . LEU B 1 91 ? -1.62 13.219 18.594 1 91.19 91 LEU B O 1
ATOM 2254 N N . ASP B 1 92 ? -2.609 11.516 17.656 1 92.25 92 ASP B N 1
ATOM 2255 C CA . ASP B 1 92 ? -2.229 10.594 18.719 1 92.25 92 ASP B CA 1
ATOM 2256 C C . ASP B 1 92 ? -1.168 9.602 18.234 1 92.25 92 ASP B C 1
ATOM 2258 O O . ASP B 1 92 ? -1.243 8.414 18.531 1 92.25 92 ASP B O 1
ATOM 2262 N N . PHE B 1 93 ? -0.179 10.172 17.516 1 93.56 93 PHE B N 1
ATOM 2263 C CA . PHE B 1 93 ? 0.817 9.297 16.906 1 93.56 93 PHE B CA 1
ATOM 2264 C C . PHE B 1 93 ? 1.73 8.695 17.969 1 93.56 93 PHE B C 1
ATOM 2266 O O . PHE B 1 93 ? 2.477 7.754 17.688 1 93.56 93 PHE B O 1
ATOM 2273 N N . GLU B 1 94 ? 1.707 9.109 19.203 1 92.38 94 GLU B N 1
ATOM 2274 C CA . GLU B 1 94 ? 2.535 8.57 20.281 1 92.38 94 GLU B CA 1
ATOM 2275 C C . GLU B 1 94 ? 2.248 7.086 20.5 1 92.38 94 GLU B C 1
ATOM 2277 O O . GLU B 1 94 ? 3.1 6.352 21.016 1 92.38 94 GLU B O 1
ATOM 2282 N N . LYS B 1 95 ? 1.093 6.691 20.094 1 91.12 95 LYS B N 1
ATOM 2283 C CA . LYS B 1 95 ? 0.724 5.285 20.234 1 91.12 95 LYS B CA 1
ATOM 2284 C C . LYS B 1 95 ? 1.527 4.406 19.281 1 91.12 95 LYS B C 1
ATOM 2286 O O . LYS B 1 95 ? 1.583 3.188 19.453 1 91.12 95 LYS B O 1
ATOM 2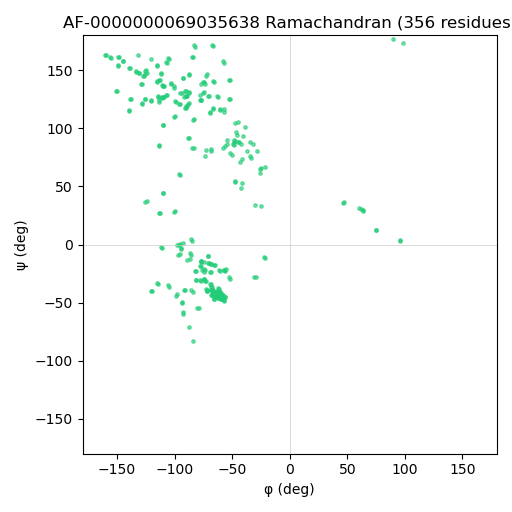291 N N . GLU B 1 96 ? 2.156 5.016 18.297 1 94.38 96 GLU B N 1
ATOM 2292 C CA . GLU B 1 96 ? 2.922 4.277 17.297 1 94.38 96 GLU B CA 1
ATOM 2293 C C . GLU B 1 96 ? 4.355 4.797 17.203 1 94.38 96 GLU B C 1
ATOM 2295 O O . GLU B 1 96 ? 4.934 4.852 16.109 1 94.38 96 GLU B O 1
ATOM 2300 N N . THR B 1 97 ? 4.863 5.148 18.281 1 94.44 97 THR B N 1
ATOM 2301 C CA . THR B 1 97 ? 6.184 5.77 18.312 1 94.44 97 THR B CA 1
ATOM 2302 C C . THR B 1 97 ? 7.246 4.805 17.797 1 94.44 97 THR B C 1
ATOM 2304 O O . THR B 1 97 ? 8.148 5.207 17.062 1 94.44 97 THR B O 1
ATOM 2307 N N . ASP B 1 98 ? 7.191 3.557 18.188 1 95.75 98 ASP B N 1
ATOM 2308 C CA . ASP B 1 98 ? 8.203 2.588 17.766 1 95.75 98 ASP B CA 1
ATOM 2309 C C . ASP B 1 98 ? 8.258 2.471 16.25 1 95.75 98 ASP B C 1
ATOM 2311 O O . ASP B 1 98 ? 9.336 2.514 15.648 1 95.75 98 ASP B O 1
ATOM 2315 N N . LEU B 1 99 ? 7.109 2.354 15.664 1 95.38 99 LEU B N 1
ATOM 2316 C CA . LEU B 1 99 ? 7.027 2.258 14.211 1 95.38 99 LEU B CA 1
ATOM 2317 C C . LEU B 1 99 ? 7.578 3.518 13.555 1 95.38 99 LEU B C 1
ATOM 2319 O O . LEU B 1 99 ? 8.375 3.436 12.617 1 95.38 99 LEU B O 1
ATOM 2323 N N . LEU B 1 100 ? 7.191 4.641 14.062 1 98.06 100 LEU B N 1
ATOM 2324 C CA . LEU B 1 100 ? 7.59 5.918 13.477 1 98.06 100 LEU B CA 1
ATOM 2325 C C . LEU B 1 100 ? 9.086 6.145 13.641 1 98.06 100 LEU B C 1
ATOM 2327 O O . LEU B 1 100 ? 9.758 6.605 12.711 1 98.06 100 LEU B O 1
ATOM 2331 N N . MET B 1 101 ? 9.586 5.773 14.734 1 98.31 101 MET B N 1
ATOM 2332 C CA . MET B 1 101 ? 11.016 5.91 14.977 1 98.31 101 MET B CA 1
ATOM 2333 C C . MET B 1 101 ? 11.812 4.957 14.086 1 98.31 101 MET B C 1
ATOM 2335 O O . MET B 1 101 ? 12.898 5.301 13.609 1 98.31 101 MET B O 1
ATOM 2339 N N . GLU B 1 102 ? 11.328 3.824 13.922 1 98.06 102 GLU B N 1
ATOM 2340 C CA . GLU B 1 102 ? 11.984 2.887 13.016 1 98.06 102 GLU B CA 1
ATOM 2341 C C . GLU B 1 102 ? 12.109 3.477 11.609 1 98.06 102 GLU B C 1
ATOM 2343 O O . GLU B 1 102 ? 13.18 3.447 11.008 1 98.06 102 GLU B O 1
ATOM 2348 N N . LEU B 1 103 ? 11.023 3.99 11.164 1 97.75 103 LEU B N 1
ATOM 2349 C CA . LEU B 1 103 ? 11 4.586 9.828 1 97.75 103 LEU B CA 1
ATOM 2350 C C . LEU B 1 103 ? 11.93 5.797 9.766 1 97.75 103 LEU B C 1
ATOM 2352 O O . LEU B 1 103 ? 12.688 5.953 8.805 1 97.75 103 LEU B O 1
ATOM 2356 N N . ALA B 1 104 ? 11.852 6.629 10.758 1 98.5 104 ALA B 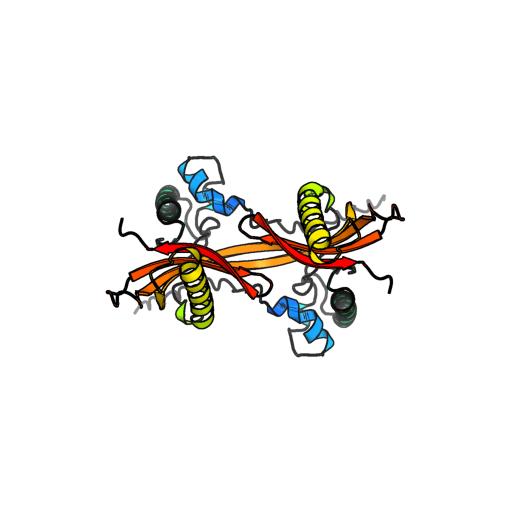N 1
ATOM 2357 C CA . ALA B 1 104 ? 12.688 7.828 10.805 1 98.5 104 ALA B CA 1
ATOM 2358 C C . ALA B 1 104 ? 14.172 7.461 10.836 1 98.5 104 ALA B C 1
ATOM 2360 O O . ALA B 1 104 ? 14.977 8.031 10.094 1 98.5 104 ALA B O 1
ATOM 2361 N N . ASN B 1 105 ? 14.492 6.512 11.664 1 98.25 105 ASN B N 1
ATOM 2362 C CA . ASN B 1 105 ? 15.883 6.078 11.758 1 98.25 105 ASN B CA 1
ATOM 2363 C C . ASN B 1 105 ? 16.391 5.504 10.438 1 98.25 105 ASN B C 1
ATOM 2365 O O . ASN B 1 105 ? 17.516 5.781 10.023 1 98.25 105 ASN B O 1
ATOM 2369 N N . HIS B 1 106 ? 15.57 4.734 9.875 1 97.81 106 HIS B N 1
ATOM 2370 C CA . HIS B 1 106 ? 15.938 4.176 8.578 1 97.81 106 HIS B CA 1
ATOM 2371 C C . HIS B 1 106 ? 16.203 5.277 7.555 1 97.81 106 HIS B C 1
ATOM 2373 O O . HIS B 1 106 ? 17.188 5.227 6.82 1 97.81 106 HIS B O 1
ATOM 2379 N N . ALA B 1 107 ? 15.406 6.242 7.531 1 97.31 107 ALA B N 1
ATOM 2380 C CA . ALA B 1 107 ? 15.523 7.344 6.578 1 97.31 107 ALA B CA 1
ATOM 2381 C C . ALA B 1 107 ? 16.797 8.148 6.828 1 97.31 107 ALA B C 1
ATOM 2383 O O . ALA B 1 107 ? 17.531 8.477 5.891 1 97.31 107 ALA B O 1
ATOM 2384 N N . ILE B 1 108 ? 17.016 8.453 8.062 1 96.94 108 ILE B N 1
ATOM 2385 C CA . ILE B 1 108 ? 18.172 9.266 8.406 1 96.94 108 ILE B CA 1
ATOM 2386 C C . ILE B 1 108 ? 19.453 8.477 8.156 1 96.94 108 ILE B C 1
ATOM 2388 O O . ILE B 1 108 ? 20.453 9.031 7.711 1 96.94 108 ILE B O 1
ATOM 2392 N N . GLN B 1 109 ? 19.422 7.168 8.414 1 95.38 109 GLN B N 1
ATOM 2393 C CA . GLN B 1 109 ? 20.562 6.332 8.086 1 95.38 109 GLN B CA 1
ATOM 2394 C C . GLN B 1 109 ? 20.859 6.359 6.59 1 95.38 109 GLN B C 1
ATOM 2396 O O . GLN B 1 109 ? 22.016 6.477 6.18 1 95.38 109 GLN B O 1
ATOM 2401 N N . ASP B 1 110 ? 19.828 6.23 5.84 1 93.56 110 ASP B N 1
ATOM 2402 C CA . ASP B 1 110 ? 19.984 6.324 4.395 1 93.56 110 ASP B CA 1
ATOM 2403 C C . ASP B 1 110 ? 20.562 7.684 3.99 1 93.56 110 ASP B C 1
ATOM 2405 O O . ASP B 1 110 ? 21.438 7.766 3.125 1 93.56 110 ASP B O 1
ATOM 2409 N N . TYR B 1 111 ? 20.031 8.719 4.621 1 94.12 111 TYR B N 1
ATOM 2410 C CA . TYR B 1 111 ? 20.5 10.078 4.371 1 94.12 111 TYR B CA 1
ATOM 2411 C C . TYR B 1 111 ? 21.969 10.211 4.715 1 94.12 111 TYR B C 1
ATOM 2413 O O . TYR B 1 111 ? 22.75 10.789 3.945 1 94.12 111 TYR B O 1
ATOM 2421 N N . ASN B 1 112 ? 22.375 9.664 5.793 1 93.69 112 ASN B N 1
ATOM 2422 C CA . ASN B 1 112 ? 23.766 9.695 6.223 1 93.69 112 ASN B CA 1
ATOM 2423 C C . ASN B 1 112 ? 24.672 8.992 5.219 1 93.69 112 ASN B C 1
ATOM 2425 O O . ASN B 1 112 ? 25.797 9.453 4.965 1 93.69 112 ASN B O 1
ATOM 2429 N N . ASN B 1 113 ? 24.203 7.977 4.676 1 91.62 113 ASN B N 1
ATOM 2430 C CA . ASN B 1 113 ? 25.016 7.137 3.797 1 91.62 113 ASN B CA 1
ATOM 2431 C C . ASN B 1 113 ? 25.094 7.715 2.387 1 91.62 113 ASN B C 1
ATOM 2433 O O . ASN B 1 113 ? 26.109 7.57 1.706 1 91.62 113 ASN B O 1
ATOM 2437 N N . ASN B 1 114 ? 24.047 8.406 1.988 1 88.75 114 ASN B N 1
ATOM 2438 C CA . ASN B 1 114 ? 23.953 8.711 0.564 1 88.75 114 ASN B CA 1
ATOM 2439 C C . ASN B 1 114 ? 24.047 10.219 0.306 1 88.75 114 ASN B C 1
ATOM 2441 O O . ASN B 1 114 ? 24.469 10.641 -0.774 1 88.75 114 ASN B O 1
ATOM 2445 N N . GLU B 1 115 ? 23.562 10.953 1.173 1 80.5 115 GLU B N 1
ATOM 2446 C CA . GLU B 1 115 ? 23.453 12.383 0.884 1 80.5 115 GLU B CA 1
ATOM 2447 C C . GLU B 1 115 ? 24.609 13.164 1.51 1 80.5 115 GLU B C 1
ATOM 2449 O O . GLU B 1 115 ? 25.078 14.148 0.942 1 80.5 115 GLU B O 1
ATOM 2454 N N . THR B 1 116 ? 24.812 12.734 2.787 1 73.38 116 THR B N 1
ATOM 2455 C CA . THR B 1 116 ? 25.891 13.492 3.408 1 73.38 116 THR B CA 1
ATOM 2456 C C . THR B 1 116 ? 27.094 12.594 3.678 1 73.38 116 THR B C 1
ATOM 2458 O O . THR B 1 116 ? 26.938 11.414 4 1 73.38 116 THR B O 1
ATOM 2461 N N . ASN B 1 117 ? 28.172 12.945 3.148 1 72.12 117 ASN B N 1
ATOM 2462 C CA . ASN B 1 117 ? 29.406 12.219 3.479 1 72.12 117 ASN B CA 1
ATOM 2463 C C . ASN B 1 117 ? 30.156 12.875 4.633 1 72.12 117 ASN B C 1
ATOM 2465 O O . ASN B 1 117 ? 31.109 12.312 5.152 1 72.12 117 ASN B O 1
ATOM 2469 N N . VAL B 1 118 ? 29.594 13.891 5.121 1 79.75 118 VAL B N 1
ATOM 2470 C CA . VAL B 1 118 ? 30.406 14.625 6.094 1 79.75 118 VAL B CA 1
ATOM 2471 C C . VAL B 1 118 ? 29.688 14.648 7.441 1 79.75 118 VAL B C 1
ATOM 2473 O O . VAL B 1 118 ? 30.312 14.461 8.484 1 79.75 118 VAL B O 1
ATOM 2476 N N . TYR B 1 119 ? 28.375 14.82 7.375 1 85.75 119 TYR B N 1
ATOM 2477 C CA . TYR B 1 119 ? 27.625 14.945 8.625 1 85.75 119 TYR B CA 1
ATOM 2478 C C . TYR B 1 119 ? 26.891 13.656 8.945 1 85.75 119 TYR B C 1
ATOM 2480 O O . TYR B 1 119 ? 26.438 12.953 8.031 1 85.75 119 TYR B O 1
ATOM 2488 N N . LYS B 1 120 ? 26.969 13.391 10.227 1 91.75 120 LYS B N 1
ATOM 2489 C CA . LYS B 1 120 ? 26.188 12.266 10.727 1 91.75 120 LYS B CA 1
ATOM 2490 C C . LYS B 1 120 ? 25.047 12.75 11.609 1 91.75 120 LYS B C 1
ATOM 2492 O O . LYS B 1 120 ? 25.266 13.469 12.586 1 91.75 120 LYS B O 1
ATOM 2497 N N . TYR B 1 121 ? 23.875 12.305 11.234 1 94.38 121 TYR B N 1
ATOM 2498 C CA . TYR B 1 121 ? 22.688 12.719 11.969 1 94.38 121 TYR B CA 1
ATOM 2499 C C . TYR B 1 121 ? 22.078 11.555 12.734 1 94.38 121 TYR B C 1
ATOM 2501 O O . TYR B 1 121 ? 22.219 10.398 12.328 1 94.38 121 TYR B O 1
ATOM 2509 N N . LYS B 1 122 ? 21.5 11.945 13.867 1 96 122 LYS B N 1
ATOM 2510 C CA . LYS B 1 122 ? 20.75 11 14.688 1 96 122 LYS B CA 1
ATOM 2511 C C . LYS B 1 122 ? 19.375 11.539 15.031 1 96 122 LYS B C 1
ATOM 2513 O O . LYS B 1 122 ? 19.234 12.711 15.398 1 96 122 LYS B O 1
ATOM 2518 N N . VAL B 1 123 ? 18.391 10.641 14.945 1 97.81 123 VAL B N 1
ATOM 2519 C CA . VAL B 1 123 ? 17.031 11.047 15.281 1 97.81 123 VAL B CA 1
ATOM 2520 C C . VAL B 1 123 ? 16.891 11.172 16.797 1 97.81 123 VAL B C 1
ATOM 2522 O O . VAL B 1 123 ? 17.25 10.258 17.531 1 97.81 123 VAL B O 1
ATOM 2525 N N . ASN B 1 124 ? 16.328 12.312 17.203 1 97.25 124 ASN B N 1
ATOM 2526 C CA . ASN B 1 124 ? 15.984 12.484 18.609 1 97.25 124 ASN B CA 1
ATOM 2527 C C . ASN B 1 124 ? 14.547 12.062 18.891 1 97.25 124 ASN B C 1
ATOM 2529 O O . ASN B 1 124 ? 14.305 11.211 19.75 1 97.25 124 ASN B O 1
ATOM 2533 N N . TYR B 1 125 ? 13.656 12.734 18.203 1 97.12 125 TYR B N 1
ATOM 2534 C CA . TYR B 1 125 ? 12.242 12.406 18.375 1 97.12 125 TYR B CA 1
ATOM 2535 C C . TYR B 1 125 ? 11.422 12.891 17.188 1 97.12 125 TYR B C 1
ATOM 2537 O O . TYR B 1 125 ? 11.891 13.711 16.391 1 97.12 125 TYR B O 1
ATOM 2545 N N . VAL B 1 126 ? 10.203 12.328 17.078 1 98 126 VAL B N 1
ATOM 2546 C CA . VAL B 1 126 ? 9.227 12.758 16.078 1 98 126 VAL B CA 1
ATOM 2547 C C . VAL B 1 126 ? 8.359 13.875 16.641 1 98 126 VAL B C 1
ATOM 2549 O O . VAL B 1 126 ? 7.758 13.719 17.703 1 98 126 VAL B O 1
ATOM 2552 N N . GLU B 1 127 ? 8.266 14.992 15.914 1 97.38 127 GLU B N 1
ATOM 2553 C CA . GLU B 1 127 ? 7.543 16.172 16.406 1 97.38 127 GLU B CA 1
ATOM 2554 C C . GLU B 1 127 ? 6.098 16.172 15.914 1 97.38 127 GLU B C 1
ATOM 2556 O O . GLU B 1 127 ? 5.176 16.422 16.688 1 97.38 127 GLU B O 1
ATOM 2561 N N . THR B 1 128 ? 5.859 15.969 14.625 1 97.12 128 THR B N 1
ATOM 2562 C CA . THR B 1 128 ? 4.52 15.914 14.047 1 97.12 128 THR B CA 1
ATOM 2563 C C . THR B 1 128 ? 4.43 14.812 13 1 97.12 128 THR B C 1
ATOM 2565 O O . THR B 1 128 ? 5.438 14.422 12.406 1 97.12 128 THR B O 1
ATOM 2568 N N . VAL B 1 129 ? 3.246 14.328 12.867 1 97.69 129 VAL B N 1
ATOM 2569 C CA . VAL B 1 129 ? 2.998 13.273 11.883 1 97.69 129 VAL B CA 1
ATOM 2570 C C . VAL B 1 129 ? 1.671 13.531 11.172 1 97.69 129 VAL B C 1
ATOM 2572 O O . VAL B 1 129 ? 0.653 13.797 11.82 1 97.69 129 VAL B O 1
ATOM 2575 N N . ASN B 1 130 ? 1.703 13.594 9.875 1 95.81 130 ASN B N 1
ATOM 2576 C CA . ASN B 1 130 ? 0.529 13.422 9.023 1 95.81 130 ASN B CA 1
ATOM 2577 C C . ASN B 1 130 ? 0.551 12.07 8.305 1 95.81 130 ASN B C 1
ATOM 2579 O O . ASN B 1 130 ? 1.603 11.438 8.203 1 95.81 130 ASN B O 1
ATOM 2583 N N . PHE B 1 131 ? -0.604 11.57 7.898 1 93.88 131 PHE B N 1
ATOM 2584 C CA . PHE B 1 131 ? -0.572 10.328 7.133 1 93.88 131 PHE B CA 1
ATOM 2585 C C . PHE B 1 131 ? -1.667 10.312 6.074 1 93.88 131 PHE B C 1
ATOM 2587 O O . PHE B 1 131 ? -2.602 11.109 6.129 1 93.88 131 PHE B O 1
ATOM 2594 N N . ILE B 1 132 ? -1.476 9.508 5.059 1 90.31 132 ILE B N 1
ATOM 2595 C CA . ILE B 1 132 ? -2.512 9.141 4.098 1 90.31 132 ILE B CA 1
ATOM 2596 C C . ILE B 1 132 ? -2.65 7.625 4.039 1 90.31 132 ILE B C 1
ATOM 2598 O O . ILE B 1 132 ? -1.695 6.895 4.312 1 90.31 132 ILE B O 1
ATOM 2602 N N . LEU B 1 133 ? -3.854 7.234 3.799 1 86.5 133 LEU B N 1
ATOM 2603 C CA . LEU B 1 133 ? -4.109 5.82 3.553 1 86.5 133 LEU B CA 1
ATOM 2604 C C . LEU B 1 133 ? -3.988 5.496 2.066 1 86.5 133 LEU B C 1
ATOM 2606 O O . LEU B 1 133 ? -4.676 6.098 1.238 1 86.5 133 LEU B O 1
ATOM 2610 N N . ALA B 1 134 ? -3.014 4.586 1.845 1 83.19 134 ALA B N 1
ATOM 2611 C CA . ALA B 1 134 ? -2.83 4.145 0.464 1 83.19 134 ALA B CA 1
ATOM 2612 C C . ALA B 1 134 ? -3.195 2.672 0.304 1 83.19 134 ALA B C 1
ATOM 2614 O O . ALA B 1 134 ? -3.016 1.877 1.229 1 83.19 134 ALA B O 1
ATOM 2615 N N . GLU B 1 135 ? -3.781 2.443 -0.764 1 81.62 135 GLU B N 1
ATOM 2616 C CA . GLU B 1 135 ? -4.141 1.063 -1.076 1 81.62 135 GLU B CA 1
ATOM 2617 C C . GLU B 1 135 ? -3.385 0.559 -2.303 1 81.62 135 GLU B C 1
ATOM 2619 O O . GLU B 1 135 ? -3.107 1.327 -3.227 1 81.62 135 GLU B O 1
ATOM 2624 N N . CYS B 1 136 ? -2.98 -0.638 -2.213 1 83.19 136 CYS B N 1
ATOM 2625 C CA . CYS B 1 136 ? -2.365 -1.278 -3.371 1 83.19 136 CYS B CA 1
ATOM 2626 C C . CYS B 1 136 ? -2.934 -2.676 -3.588 1 83.19 136 CYS B C 1
ATOM 2628 O O . CYS B 1 136 ? -3.436 -3.299 -2.65 1 83.19 136 CYS B O 1
ATOM 2630 N N . ARG B 1 137 ? -2.967 -3.012 -4.809 1 89.62 137 ARG B N 1
ATOM 2631 C CA . ARG B 1 137 ? -3.301 -4.383 -5.176 1 89.62 137 ARG B CA 1
ATOM 2632 C C . ARG B 1 137 ? -2.041 -5.219 -5.379 1 89.62 137 ARG B C 1
ATOM 2634 O O . ARG B 1 137 ? -1.167 -4.852 -6.168 1 89.62 137 ARG B O 1
ATOM 2641 N N . GLU B 1 138 ? -1.993 -6.238 -4.578 1 93.81 138 GLU B N 1
ATOM 2642 C CA . GLU B 1 138 ? -0.943 -7.223 -4.816 1 93.81 138 GLU B CA 1
ATOM 2643 C C . GLU B 1 138 ? -1.423 -8.32 -5.762 1 93.81 138 GLU B C 1
ATOM 2645 O O . GLU B 1 138 ? -2.471 -8.93 -5.531 1 93.81 138 GLU B O 1
ATOM 2650 N N . PHE B 1 139 ? -0.585 -8.57 -6.715 1 96.5 139 PHE B N 1
ATOM 2651 C CA . PHE B 1 139 ? -1.005 -9.539 -7.727 1 96.5 139 PHE B CA 1
ATOM 2652 C C . PHE B 1 139 ? -0.218 -10.836 -7.598 1 96.5 139 PHE B C 1
ATOM 2654 O O . PHE B 1 139 ? 0.994 -10.812 -7.375 1 96.5 139 PHE B O 1
ATOM 2661 N N . PHE B 1 140 ? -0.963 -11.891 -7.711 1 97.31 140 PHE B N 1
ATOM 2662 C CA . PHE B 1 140 ? -0.43 -13.242 -7.852 1 97.31 140 PHE B CA 1
ATOM 2663 C C . PHE B 1 140 ? -0.686 -13.781 -9.25 1 97.31 140 PHE B C 1
ATOM 2665 O O . PHE B 1 140 ? -1.787 -14.25 -9.547 1 97.31 140 PHE B O 1
ATOM 2672 N N . MET B 1 141 ? 0.354 -13.758 -10.031 1 98.31 141 MET B N 1
ATOM 2673 C CA . MET B 1 141 ? 0.196 -14.062 -11.445 1 98.31 141 MET B CA 1
ATOM 2674 C C . MET B 1 141 ? 0.837 -15.406 -11.789 1 98.31 141 MET B C 1
ATOM 2676 O O . MET B 1 141 ? 1.919 -15.727 -11.297 1 98.31 141 MET B O 1
ATOM 2680 N N . THR B 1 142 ? 0.182 -16.172 -12.539 1 98 142 THR B N 1
ATOM 2681 C CA . THR B 1 142 ? 0.777 -17.281 -13.266 1 98 142 THR B CA 1
ATOM 2682 C C . THR B 1 142 ? 1.056 -16.891 -14.719 1 98 142 THR B C 1
ATOM 2684 O O . THR B 1 142 ? 0.148 -16.469 -15.438 1 98 142 THR B O 1
ATOM 2687 N N . VAL B 1 143 ? 2.332 -17.016 -15.109 1 98.12 143 VAL B N 1
ATOM 2688 C CA . VAL B 1 143 ? 2.729 -16.469 -16.406 1 98.12 143 VAL B CA 1
ATOM 2689 C C . VAL B 1 143 ? 3.416 -17.562 -17.234 1 98.12 143 VAL B C 1
ATOM 2691 O O . VAL B 1 143 ? 4.105 -18.422 -16.688 1 98.12 143 VAL B O 1
ATOM 2694 N N . LYS B 1 144 ? 3.168 -17.469 -18.469 1 97.44 144 LYS B N 1
ATOM 2695 C CA . LYS B 1 144 ? 3.863 -18.312 -19.438 1 97.44 144 LYS B CA 1
ATOM 2696 C C . LYS B 1 144 ? 5.09 -17.609 -20 1 97.44 144 LYS B C 1
ATOM 2698 O O . LYS B 1 144 ? 5.016 -16.453 -20.406 1 97.44 144 LYS B O 1
ATOM 2703 N N . VAL B 1 145 ? 6.156 -18.344 -19.953 1 96.19 145 VAL B N 1
ATOM 2704 C CA . VAL B 1 145 ? 7.438 -17.75 -20.328 1 96.19 145 VAL B CA 1
ATOM 2705 C C . VAL B 1 145 ? 8.172 -18.656 -21.312 1 96.19 145 VAL B C 1
ATOM 2707 O O . VAL B 1 145 ? 8.047 -19.875 -21.25 1 96.19 145 VAL B O 1
ATOM 2710 N N . SER B 1 146 ? 8.922 -18 -22.188 1 95.44 146 SER B N 1
ATOM 2711 C CA . SER B 1 146 ? 9.812 -18.719 -23.094 1 95.44 146 SER B CA 1
ATOM 2712 C C . SER B 1 146 ? 11.258 -18.672 -22.594 1 95.44 146 SER B C 1
ATOM 2714 O O . SER B 1 146 ? 11.719 -17.641 -22.109 1 95.44 146 SER B O 1
ATOM 2716 N N . ASN B 1 147 ? 11.859 -19.844 -22.688 1 92.25 147 ASN B N 1
ATOM 2717 C CA . ASN B 1 147 ? 13.305 -19.891 -22.484 1 92.25 147 ASN B CA 1
ATOM 2718 C C . ASN B 1 147 ? 14.055 -19.547 -23.781 1 92.25 147 ASN B C 1
ATOM 2720 O O . ASN B 1 147 ? 14.148 -20.375 -24.688 1 92.25 147 ASN B O 1
ATOM 2724 N N . LEU B 1 148 ? 14.609 -18.406 -23.797 1 90.56 148 LEU B N 1
ATOM 2725 C CA . LEU B 1 148 ? 15.258 -17.922 -25 1 90.56 148 LEU B CA 1
ATOM 2726 C C . LEU B 1 148 ? 16.594 -18.625 -25.234 1 90.56 148 LEU B C 1
ATOM 2728 O O . LEU B 1 148 ? 17.078 -18.688 -26.359 1 90.56 148 LEU B O 1
ATOM 2732 N N . THR B 1 149 ? 17.109 -19.156 -24.203 1 87.19 149 THR B N 1
ATOM 2733 C CA . THR B 1 149 ? 18.406 -19.812 -24.297 1 87.19 149 THR B CA 1
ATOM 2734 C C . THR B 1 149 ? 18.25 -21.219 -24.875 1 87.19 149 THR B C 1
ATOM 2736 O O . THR B 1 149 ? 18.953 -21.578 -25.828 1 87.19 149 THR B O 1
ATOM 2739 N N . LEU B 1 150 ? 17.422 -22.016 -24.281 1 83 150 LEU B N 1
ATOM 2740 C CA . LEU B 1 150 ? 17.25 -23.422 -24.672 1 83 150 LEU B CA 1
ATOM 2741 C C . LEU B 1 150 ? 16.234 -23.547 -25.797 1 83 150 LEU B C 1
ATOM 2743 O O . LEU B 1 150 ? 16.172 -24.594 -26.453 1 83 150 LEU B O 1
ATOM 2747 N N . ARG B 1 151 ? 15.578 -22.484 -26.094 1 81.88 151 ARG B N 1
ATOM 2748 C CA . ARG B 1 151 ? 14.5 -22.531 -27.078 1 81.88 151 ARG B CA 1
ATOM 2749 C C . ARG B 1 151 ? 13.57 -23.719 -26.812 1 81.88 151 ARG B C 1
ATOM 2751 O O . ARG B 1 151 ? 13.266 -24.484 -27.719 1 81.88 151 ARG B O 1
ATOM 2758 N N . THR B 1 152 ? 13.367 -23.984 -25.469 1 74.44 152 THR B N 1
ATOM 2759 C CA . THR B 1 152 ? 12.516 -25.062 -24.969 1 74.44 152 THR B CA 1
ATOM 2760 C C . THR B 1 152 ? 11.055 -24.609 -24.938 1 74.44 152 THR B C 1
ATOM 2762 O O . THR B 1 152 ? 10.75 -23.438 -25.094 1 74.44 152 THR B O 1
ATOM 2765 N N . PRO B 1 153 ? 10.297 -25.75 -24.641 1 82.69 153 PRO B N 1
ATOM 2766 C CA . PRO B 1 153 ? 8.859 -25.484 -24.562 1 82.69 153 PRO B CA 1
ATOM 2767 C C . PRO B 1 153 ? 8.508 -24.422 -23.516 1 82.69 153 PRO B C 1
ATOM 2769 O O . PRO B 1 153 ? 9.289 -24.188 -22.594 1 82.69 153 PRO B O 1
ATOM 2772 N N . ILE B 1 154 ? 7.449 -23.844 -23.641 1 91.5 154 ILE B N 1
ATOM 2773 C CA . ILE B 1 154 ? 6.855 -22.828 -22.781 1 91.5 154 ILE B CA 1
ATOM 2774 C C . ILE B 1 154 ? 6.824 -23.328 -21.328 1 91.5 154 ILE B C 1
ATOM 2776 O O . ILE B 1 154 ? 6.449 -24.469 -21.078 1 91.5 154 ILE B O 1
ATOM 2780 N N . GLU B 1 155 ? 7.441 -22.469 -20.484 1 93.12 155 GLU B N 1
ATOM 2781 C CA . GLU B 1 155 ? 7.438 -22.766 -19.047 1 93.12 155 GLU B CA 1
ATOM 2782 C C . GLU B 1 155 ? 6.461 -21.875 -18.297 1 93.12 155 GLU B C 1
ATOM 2784 O O . GLU B 1 155 ? 5.992 -20.875 -18.844 1 93.12 155 GLU B O 1
ATOM 2789 N N . THR B 1 156 ? 6.125 -22.391 -17.109 1 96.12 156 THR B N 1
ATOM 2790 C CA . THR B 1 156 ? 5.184 -21.641 -16.281 1 96.12 156 THR B CA 1
ATOM 2791 C C . THR B 1 156 ? 5.879 -21.078 -15.047 1 96.12 156 THR B C 1
ATOM 2793 O O . THR B 1 156 ? 6.605 -21.781 -14.352 1 96.12 156 THR B O 1
ATOM 2796 N N . PHE B 1 157 ? 5.73 -19.797 -14.859 1 97.19 157 PHE B N 1
ATOM 2797 C CA . PHE B 1 157 ? 6.27 -19.125 -13.68 1 97.19 157 PHE B CA 1
ATOM 2798 C C . PHE B 1 157 ? 5.148 -18.562 -12.812 1 97.19 157 PHE B C 1
ATOM 2800 O O . PHE B 1 157 ? 4.051 -18.297 -13.305 1 97.19 157 PHE B O 1
ATOM 2807 N N . GLN B 1 158 ? 5.406 -18.422 -11.539 1 98 158 GLN B N 1
ATOM 2808 C CA . GLN B 1 158 ? 4.551 -17.75 -10.57 1 98 158 GLN B CA 1
ATOM 2809 C C . GLN B 1 158 ? 5.223 -16.484 -10.031 1 98 158 GLN B C 1
ATOM 2811 O O . GLN B 1 158 ? 6.375 -16.531 -9.594 1 98 158 GLN B O 1
ATOM 2816 N N . ILE B 1 159 ? 4.492 -15.383 -10.117 1 98.12 159 ILE B N 1
ATOM 2817 C CA . ILE B 1 159 ? 5.047 -14.086 -9.75 1 98.12 159 ILE B CA 1
ATOM 2818 C C . ILE B 1 159 ? 4.121 -13.383 -8.758 1 98.12 159 ILE B C 1
ATOM 2820 O O . ILE B 1 159 ? 2.92 -13.25 -9.008 1 98.12 159 ILE B O 1
ATOM 2824 N N . HIS B 1 160 ? 4.602 -13.055 -7.598 1 97.5 160 HIS B N 1
ATOM 2825 C CA . HIS B 1 160 ? 3.965 -12.148 -6.648 1 97.5 160 HIS B CA 1
ATOM 2826 C C . HIS B 1 160 ? 4.578 -10.758 -6.711 1 97.5 160 HIS B C 1
ATOM 2828 O O . HIS B 1 160 ? 5.738 -10.57 -6.34 1 97.5 160 HIS B O 1
ATOM 2834 N N . ALA B 1 161 ? 3.746 -9.766 -7.242 1 96.5 161 ALA B N 1
ATOM 2835 C CA . ALA B 1 161 ? 4.262 -8.414 -7.461 1 96.5 161 ALA B CA 1
ATOM 2836 C C . ALA B 1 161 ? 3.158 -7.375 -7.301 1 96.5 161 ALA B C 1
ATOM 2838 O O . ALA B 1 161 ? 1.973 -7.719 -7.27 1 96.5 161 ALA B O 1
ATOM 2839 N N . TYR B 1 162 ? 3.545 -6.113 -7.102 1 93.81 162 TYR B N 1
ATOM 2840 C CA . TYR B 1 162 ? 2.576 -5.027 -7.023 1 93.81 162 TYR B CA 1
ATOM 2841 C C . TYR B 1 162 ? 3.225 -3.695 -7.383 1 93.81 162 TYR B C 1
ATOM 2843 O O . TYR B 1 162 ? 4.453 -3.584 -7.414 1 93.81 162 TYR B O 1
ATOM 2851 N N . LYS B 1 163 ? 2.289 -2.76 -7.711 1 90.81 163 LYS B N 1
ATOM 2852 C CA . LYS B 1 163 ? 2.701 -1.363 -7.82 1 90.81 163 LYS B CA 1
ATOM 2853 C C . LYS B 1 163 ? 2.607 -0.654 -6.473 1 90.81 163 LYS B C 1
ATOM 2855 O O . LYS B 1 163 ? 1.557 -0.667 -5.832 1 90.81 163 LYS B O 1
ATOM 2860 N N . GLY B 1 164 ? 3.74 -0.154 -6.062 1 84.75 164 GLY B N 1
ATOM 2861 C CA . GLY B 1 164 ? 3.705 0.633 -4.84 1 84.75 164 GLY B CA 1
ATOM 2862 C C . GLY B 1 164 ? 2.928 1.928 -4.984 1 84.75 164 GLY B C 1
ATOM 2863 O O . GLY B 1 164 ? 2.477 2.268 -6.082 1 84.75 164 GLY B O 1
ATOM 2864 N N . PRO B 1 165 ? 2.713 2.576 -3.859 1 81.75 165 PRO B N 1
ATOM 2865 C CA . PRO B 1 165 ? 1.921 3.809 -3.871 1 81.75 165 PRO B CA 1
ATOM 2866 C C . PRO B 1 165 ? 2.5 4.875 -4.801 1 81.75 165 PRO B C 1
ATOM 2868 O O . PRO B 1 165 ? 1.788 5.797 -5.207 1 81.75 165 PRO B O 1
ATOM 2871 N N . HIS B 1 166 ? 3.721 4.836 -5.121 1 83.44 166 HIS B N 1
ATOM 2872 C CA . HIS B 1 166 ? 4.348 5.805 -6.016 1 83.44 166 HIS B CA 1
ATOM 2873 C C . HIS B 1 166 ? 4.762 5.152 -7.332 1 83.44 166 HIS B C 1
ATOM 2875 O O . HIS B 1 166 ? 5.785 5.52 -7.914 1 83.44 166 HIS B O 1
ATOM 2881 N N . GLU B 1 167 ? 4.102 4.145 -7.68 1 82.69 167 GLU B N 1
ATOM 2882 C CA . GLU B 1 167 ? 4.152 3.498 -8.984 1 82.69 167 GLU B CA 1
ATOM 2883 C C . GLU B 1 167 ? 5.438 2.691 -9.156 1 82.69 167 GLU B C 1
ATOM 2885 O O . GLU B 1 167 ? 5.812 2.336 -10.273 1 82.69 167 GLU B O 1
ATOM 2890 N N . GLU B 1 168 ? 6.16 2.475 -8.125 1 85.94 168 GLU B N 1
ATOM 2891 C CA . GLU B 1 168 ? 7.332 1.611 -8.234 1 85.94 168 GLU B CA 1
ATOM 2892 C C . GLU B 1 168 ? 6.93 0.142 -8.328 1 85.94 168 GLU B C 1
ATOM 2894 O O . GLU B 1 168 ? 5.961 -0.282 -7.691 1 85.94 168 GLU B O 1
ATOM 2899 N N . ASN B 1 169 ? 7.641 -0.598 -9.195 1 92.25 169 ASN B N 1
ATOM 2900 C CA . ASN B 1 169 ? 7.438 -2.039 -9.289 1 92.25 169 ASN B CA 1
ATOM 2901 C C . ASN B 1 169 ? 8.109 -2.779 -8.141 1 92.25 169 ASN B C 1
ATOM 2903 O O . ASN B 1 169 ? 9.305 -2.598 -7.887 1 92.25 169 ASN B O 1
ATOM 2907 N N . VAL B 1 170 ? 7.34 -3.527 -7.457 1 90.06 170 VAL B N 1
ATOM 2908 C CA . VAL B 1 170 ? 7.883 -4.328 -6.367 1 90.06 170 VAL B CA 1
ATOM 2909 C C . VAL B 1 170 ? 7.621 -5.809 -6.633 1 90.06 170 VAL B C 1
ATOM 2911 O O . VAL B 1 170 ? 6.477 -6.219 -6.828 1 90.06 170 VAL B O 1
ATOM 2914 N N . VAL B 1 171 ? 8.688 -6.617 -6.637 1 94.31 171 VAL B N 1
ATOM 2915 C CA . VAL B 1 171 ? 8.578 -8.055 -6.836 1 94.31 171 VAL B CA 1
ATOM 2916 C C . VAL B 1 171 ? 8.836 -8.781 -5.516 1 94.31 171 VAL B C 1
ATOM 2918 O O . VAL B 1 171 ? 9.875 -8.578 -4.879 1 94.31 171 VAL B O 1
ATOM 2921 N N . ARG B 1 172 ? 7.938 -9.672 -5.133 1 93.31 172 ARG B N 1
ATOM 2922 C CA . ARG B 1 172 ? 8.062 -10.391 -3.871 1 93.31 172 ARG B CA 1
ATOM 2923 C C . ARG B 1 172 ? 8.508 -11.836 -4.102 1 93.31 172 ARG B C 1
ATOM 2925 O O . ARG B 1 172 ? 9.172 -12.43 -3.254 1 93.31 172 ARG B O 1
ATOM 2932 N N . LEU B 1 173 ? 8.031 -12.328 -5.113 1 94.88 173 LEU B N 1
ATOM 2933 C CA . LEU B 1 173 ? 8.32 -13.727 -5.43 1 94.88 173 LEU B CA 1
ATOM 2934 C C . LEU B 1 173 ? 8.305 -13.953 -6.938 1 94.88 173 LEU B C 1
ATOM 2936 O O . LEU B 1 173 ? 7.43 -13.445 -7.641 1 94.88 173 LEU B O 1
ATOM 2940 N N . CYS B 1 174 ? 9.242 -14.57 -7.41 1 96.62 174 CYS B N 1
ATOM 2941 C CA . CYS B 1 174 ? 9.32 -15.07 -8.781 1 96.62 174 CYS B CA 1
ATOM 2942 C C . CYS B 1 174 ? 9.938 -16.453 -8.82 1 96.62 174 CYS B C 1
ATOM 2944 O O . CYS B 1 174 ? 11.109 -16.641 -8.492 1 96.62 174 CYS B O 1
ATOM 2946 N N . ARG B 1 175 ? 9.141 -17.391 -9.234 1 95.25 175 ARG B N 1
ATOM 2947 C CA . ARG B 1 175 ? 9.641 -18.766 -9.234 1 95.25 175 ARG B CA 1
ATOM 2948 C C . ARG B 1 175 ? 9.008 -19.578 -10.359 1 95.25 175 ARG B C 1
ATOM 2950 O O . ARG B 1 175 ? 7.906 -19.266 -10.812 1 95.25 175 ARG B O 1
ATOM 2957 N N . LYS B 1 176 ? 9.789 -20.562 -10.734 1 93.38 176 LYS B N 1
ATOM 2958 C CA . LYS B 1 176 ? 9.211 -21.531 -11.664 1 93.38 176 LYS B CA 1
ATOM 2959 C C . LYS B 1 176 ? 8.141 -22.375 -10.977 1 93.38 176 LYS B C 1
ATOM 2961 O O . LYS B 1 176 ? 8.336 -22.828 -9.844 1 93.38 176 LYS B O 1
ATOM 2966 N N . LYS B 1 177 ? 6.926 -22.375 -11.688 1 93.56 177 LYS B N 1
ATOM 2967 C CA . LYS B 1 177 ? 5.891 -23.25 -11.125 1 93.56 177 LYS B CA 1
ATOM 2968 C C . LYS B 1 177 ? 6.285 -24.719 -11.25 1 93.56 177 LYS B C 1
ATOM 2970 O O . LYS B 1 177 ? 6.633 -25.172 -12.336 1 93.56 177 LYS B O 1
ATOM 2975 N N . THR B 1 178 ? 6.43 -25.328 -10.016 1 77.81 178 THR B N 1
ATOM 2976 C CA . THR B 1 178 ? 6.742 -26.75 -10.062 1 77.81 178 THR B CA 1
ATOM 2977 C C . THR B 1 178 ? 5.465 -27.594 -10.039 1 77.81 178 THR B C 1
ATOM 2979 O O . THR B 1 178 ? 4.48 -27.203 -9.398 1 77.81 178 THR B O 1
ATOM 2982 N N . LEU B 1 179 ? 5.172 -28.359 -11.031 1 64.19 179 LEU B N 1
ATOM 2983 C CA . LEU B 1 179 ? 4.055 -29.297 -11.062 1 64.19 179 LEU B CA 1
ATOM 2984 C C . LEU B 1 179 ? 4.039 -30.156 -9.805 1 64.19 179 LEU B C 1
ATOM 2986 O O . LEU B 1 179 ? 5.059 -30.75 -9.438 1 64.19 179 LEU B O 1
ATOM 2990 N N . ARG B 1 180 ? 3.391 -29.672 -8.703 1 48.47 180 ARG B N 1
ATOM 2991 C CA . ARG B 1 180 ? 3.277 -30.688 -7.664 1 48.47 180 ARG B CA 1
ATOM 2992 C C . ARG B 1 180 ? 2.414 -31.859 -8.133 1 48.47 180 ARG B C 1
ATOM 2994 O O . ARG B 1 180 ? 1.507 -31.672 -8.953 1 48.47 180 ARG B O 1
#

InterPro domains:
  IPR006462 Protein MS5 [PTHR31260] (46-177)

Organism: Solanum tuberosum (NCBI:txid4113)

Secondary structure (DSSP, 8-state):
---------------------THHHHHHHHHHTT---S-GGGGS-TTS-GGGHHHHHHHHHHHHHHHHHHTTSS-----S--TT---EE-TTGGGGHHHHHHHHHHHHHHHHHHT-SS--EEEEEEEEEEEEEEEEEEEEEEEEEEETTTTEEEEEEEEEEEE-TTS-EEEEEEEEPP--/---------------------THHHHHHHHHHTT---S-GGGGS-TTS-GGGHHHHHHHHHHHHHHHHHHTTSS-----S--TT---EE-TTGGGGHHHHHHHHHHHHHHHHHHT-SS--EEEEEEEEEEEEEEEEEEEEEEEEEEETTTTEEEEEEEEEEEE-TTS-EEEEEEEEPP--

Foldseek 3Di:
DPPPPPDPPPPDPCPVCPVLDLVLVCCLVCVLVVHPDDDLVLQDAPPDDVVCSVVSSVLVNQQSVQCVVVVLFDGDADDHDGPNPFKHWPPVCVVVFVVVQVVVQVVQVVCCVPPDVDDHDDDDGDDTDIDGDDDWDWDWDKDWDADPPVRDDIFIKIWTWIQDSVRDTDTDDIDTDDPD/DPPPPPDPPPPDPCPVCPVLDVVLLCCLVCVLVVHPDDDLVLQDAPPDDVVCSVVSSVLVNQQSVQCVVVVLFDGDADPHDGPNPFKHWDPVCVVVFVVVQVVVQVVLVVCCVPPDVPDHDDDDGDDTDIDGDDDWDWDWDWDWDADPVVRDDIFIKIWTWIQDSVRDTDTDDIDTDDPD

pLDDT: mean 79.85, std 20.53, range [24.02, 98.5]

Sequence (360 aa):
MDTEMGGAESKKPICAEEEEDPWKRELPQKYLANENLWNDDDFIPKTASKDNRDLFRKIYGRYFRQILQSDGFDIDIYPGDAKAAMYIPYLDFEKETDLLMELANHAIQDYNNNETNVYKYKVNYVETVNFILAECREFFMTVKVSNLTLRTPIETFQIHAYKGPHEENVVRLCRKKTLRMDTEMGGAESKKPICAEEEEDPWKRELPQKYLANENLWNDDDFIPKTASKDNRDLFRKIYGRYFRQILQSDGFDIDIYPGDAKAAMYIPYLDFEKETDLLMELANHAIQDYNNNETNVYKYKVNYVETVNFILAECREFFMTVKVSNLTLRTPIETFQIHAYKGPHEENVVRLCRKKTLR

Solvent-accessible surface area (backbone atoms only — not comparable to full-atom values): 21066 Å² total; per-residue (Å²): 134,83,80,74,78,75,76,78,73,78,75,64,77,71,68,73,72,72,58,71,44,79,55,66,76,43,40,43,60,38,54,76,67,66,46,92,76,68,62,72,68,54,56,43,27,83,87,53,62,74,86,45,46,68,59,50,51,51,53,46,50,50,48,30,48,27,29,67,74,48,75,46,56,59,62,72,83,70,82,64,78,20,80,69,62,53,70,38,68,40,85,71,46,75,82,45,44,68,63,52,48,52,49,50,46,52,43,43,52,50,40,32,71,70,74,28,92,76,53,41,62,42,77,71,49,77,75,47,40,20,32,31,80,40,55,31,56,39,35,24,32,35,30,36,26,36,34,69,62,76,68,47,76,75,41,49,32,37,37,34,34,30,50,43,94,82,68,44,82,42,71,76,42,75,43,74,58,70,85,125,135,83,80,74,77,76,77,78,72,76,73,65,78,70,68,73,73,69,59,69,42,80,54,65,76,43,40,41,61,38,53,76,66,67,45,92,76,69,62,73,68,55,58,42,27,82,87,52,62,74,88,44,47,70,60,48,51,51,53,47,50,52,49,31,48,27,31,66,74,47,74,46,57,57,64,72,86,69,80,66,79,20,80,69,62,52,70,38,69,41,85,71,47,76,82,44,43,68,63,52,47,52,51,50,44,50,42,43,51,50,41,33,73,70,73,29,92,75,54,42,64,41,79,72,48,78,75,46,41,20,32,30,81,42,53,33,56,39,35,23,33,35,31,35,27,35,34,70,63,75,68,47,75,76,39,50,31,37,36,34,34,33,49,44,94,82,67,42,81,42,72,77,42,75,41,73,58,69,86,124

Radius of gyration: 24.94 Å; Cα contacts (8 Å, |Δi|>4): 560; chains: 2; bounding box: 82×60×64 Å

Nearest PDB structures (foldseek):
  4zm8-assembly2_D  TM=4.535E-01  e=4.184E-03  Ixodes scapularis
  5kux-assembly1_A  TM=5.035E-01  e=1.460E-02  synthetic construct
  3qrd-assembly3_A-2  TM=4.224E-01  e=6.864E-02  Homo sapiens
  7kse-assembly1_A  TM=4.844E-01  e=5.962E+00  Eastern chimpanzee simian foamy virus
  7ksf-assembly1_A  TM=2.563E-01  e=6.328E+00  Eastern chimpanzee simian foamy virus